Protein AF-A0A4U3M769-F1 (afdb_monomer_lite)

Foldseek 3Di:
DDPDPPPAADLVLLVVLLCVVLVLLLQLLPQPLADDCPVVQLVLLVCVLPDPDDPDDFDFPLSVVLNVVCVVVVDHSSNSLSVLLSVLSVLQLVLLQLLLVLQDPYSLLSSLLSLCQAFQFFLALDEDALRNHLSPSSRHSSALSSNLLSLLSNLLSLLSCCQVPVPNLVSLQPSLLSSLRSPVLSSVLSVLLNVLVPVLDDGDPVSVVSNVVSVVSNVVVNVPRPTPDSPCPPPPDLVVQVVLVVLPPPSCRGGVSLCLLVVLLVVCCPGRCSSSLVSSLVSLCVQCVVCVVVSRRVSSSSVSSNSSSSSSSLSSCLSVVHPPNPVSVVSNVVSSVSRVVSSVVSSVSSHD

Secondary structure (DSSP, 8-state):
----------THHHHHHHHHHHHHHHHHHHH----STHHHHHHHHHHHHHS---SS-PPPHHHHHHHHHHHHHT--HHHHHHHHHHHHHHHHHHHHHHHHHHH-S-HHHHHHHHHHHHH-S-SS----TT--SHHHHHHHTTSTHHHHHHHHHHHHHHHHHHHHHS--HHHHHHHHHHHHHH-HHHHHHHHHHHHHHHHHS---HHHHHHHHHHHHHHHHHHHT-SSS-SSGGG---HHHHHTTGGGGSSHHHHHGGGGGGHHHHHHTTTSTTHHHHHHHHHHHHHHHHHHHHTT-GGGGGGHHHHHHHHHHHHHHHHHTT-TTHHHHHHHHHHHHHHHHHHHHHHHHHT--

pLDDT: mean 88.69, std 13.11, range [30.16, 98.56]

Radius of gyration: 20.1 Å; chains: 1; bounding box: 56×45×57 Å

Structure (mmCIF, N/CA/C/O backbone):
data_AF-A0A4U3M769-F1
#
_entry.id   AF-A0A4U3M769-F1
#
loop_
_atom_site.group_PDB
_atom_site.id
_atom_site.type_symbol
_atom_site.label_atom_id
_atom_site.label_alt_id
_atom_site.label_comp_id
_atom_site.label_asym_id
_atom_site.label_entity_id
_atom_site.label_seq_id
_atom_site.pdbx_PDB_ins_code
_atom_site.Cartn_x
_atom_site.Cartn_y
_atom_site.Cartn_z
_atom_site.occupancy
_atom_site.B_iso_or_equiv
_atom_site.auth_seq_id
_atom_site.auth_comp_id
_atom_site.auth_asym_id
_atom_site.auth_atom_id
_atom_site.pdbx_PDB_model_num
ATOM 1 N N . MET A 1 1 ? -16.117 -17.133 33.018 1.00 33.53 1 MET A N 1
ATOM 2 C CA . MET A 1 1 ? -15.960 -18.012 31.842 1.00 33.53 1 MET A CA 1
ATOM 3 C C . MET A 1 1 ? -17.192 -17.841 30.954 1.00 33.53 1 MET A C 1
ATOM 5 O O . MET A 1 1 ? -18.167 -18.545 31.138 1.00 33.53 1 MET A O 1
ATOM 9 N N . VAL A 1 2 ? -17.192 -16.839 30.067 1.00 30.16 2 VAL A N 1
ATOM 10 C CA . VAL A 1 2 ? -18.242 -16.628 29.049 1.00 30.16 2 VAL A CA 1
ATOM 11 C C . VAL A 1 2 ? -17.531 -16.156 27.782 1.00 30.16 2 VAL A C 1
ATOM 13 O O . VAL A 1 2 ? -17.398 -14.964 27.523 1.00 30.16 2 VAL A O 1
ATOM 16 N N . TRP A 1 3 ? -16.976 -17.108 27.033 1.00 34.78 3 TRP A N 1
ATOM 17 C CA . TRP A 1 3 ? -16.493 -16.871 25.676 1.00 34.78 3 TRP A CA 1
ATOM 18 C C . TRP A 1 3 ? -17.675 -17.076 24.734 1.00 34.78 3 TRP A C 1
ATOM 20 O O . TRP A 1 3 ? -17.948 -18.182 24.277 1.00 34.78 3 TRP A O 1
ATOM 30 N N . GLY A 1 4 ? -18.419 -16.000 24.482 1.00 30.25 4 GLY A N 1
ATOM 31 C CA . GLY A 1 4 ? -19.360 -15.968 23.373 1.00 30.25 4 GLY A CA 1
ATOM 32 C C . GLY A 1 4 ? -18.567 -16.063 22.077 1.00 30.25 4 GLY A C 1
ATOM 33 O O . GLY A 1 4 ? -17.802 -15.154 21.760 1.00 30.25 4 GLY A O 1
ATOM 34 N N . PHE A 1 5 ? -18.734 -17.166 21.348 1.00 36.25 5 PHE A N 1
ATOM 35 C CA . PHE A 1 5 ? -18.269 -17.319 19.976 1.00 36.25 5 PHE A CA 1
ATOM 36 C C . PHE A 1 5 ? -18.718 -16.102 19.162 1.00 36.25 5 PHE A C 1
ATOM 38 O O . PHE A 1 5 ? -19.880 -15.980 18.764 1.00 36.25 5 PHE A O 1
ATOM 45 N N . ALA A 1 6 ? -17.787 -15.176 18.927 1.00 41.47 6 ALA A N 1
ATOM 46 C CA . ALA A 1 6 ? -17.937 -14.152 17.916 1.00 41.47 6 ALA A CA 1
ATOM 47 C C . ALA A 1 6 ? -18.206 -14.897 16.610 1.00 41.47 6 ALA A C 1
ATOM 49 O O . ALA A 1 6 ? -17.330 -15.608 16.124 1.00 41.47 6 ALA A O 1
ATOM 50 N N . ARG A 1 7 ? -19.445 -14.807 16.107 1.00 43.66 7 ARG A N 1
ATOM 51 C CA . ARG A 1 7 ? -19.877 -15.419 14.846 1.00 43.66 7 ARG A CA 1
ATOM 52 C C . ARG A 1 7 ? -18.790 -15.179 13.805 1.00 43.66 7 ARG A C 1
ATOM 54 O O . ARG A 1 7 ? -18.629 -14.045 13.349 1.00 43.66 7 ARG A O 1
ATOM 61 N N . ALA A 1 8 ? -18.048 -16.233 13.474 1.00 47.72 8 ALA A N 1
ATOM 62 C CA . ALA A 1 8 ? -17.083 -16.221 12.396 1.00 47.72 8 ALA A CA 1
ATOM 63 C C . ALA A 1 8 ? -17.856 -15.807 11.143 1.00 47.72 8 ALA A C 1
ATOM 65 O O . ALA A 1 8 ? -18.728 -16.533 10.662 1.00 47.72 8 ALA A O 1
ATOM 66 N N . GLY A 1 9 ? -17.631 -14.574 10.687 1.00 52.88 9 GLY A N 1
ATOM 67 C CA . GLY A 1 9 ? -18.189 -14.112 9.426 1.00 52.88 9 GLY A CA 1
ATOM 68 C C . GLY A 1 9 ? -17.782 -15.104 8.343 1.00 52.88 9 GLY A C 1
ATOM 69 O O . GLY A 1 9 ? -16.656 -15.597 8.367 1.00 52.88 9 GLY A O 1
ATOM 70 N N . ARG A 1 10 ? -18.701 -15.430 7.427 1.00 57.12 10 ARG A N 1
ATOM 71 C CA . ARG A 1 10 ? -18.416 -16.352 6.322 1.00 57.12 10 ARG A CA 1
ATOM 72 C C . ARG A 1 10 ? -17.096 -15.928 5.652 1.00 57.12 10 ARG A C 1
ATOM 74 O O . ARG A 1 10 ? -17.045 -14.805 5.143 1.00 57.12 10 ARG A O 1
ATOM 81 N N . PRO A 1 11 ? -16.060 -16.787 5.617 1.00 63.59 11 PRO A N 1
ATOM 82 C CA . PRO A 1 11 ? -14.749 -16.442 5.057 1.00 63.59 11 PRO A CA 1
ATOM 83 C C . PRO A 1 11 ? -14.791 -16.127 3.548 1.00 63.59 11 PRO A C 1
ATOM 85 O O . PRO A 1 11 ? -13.794 -15.684 2.982 1.00 63.59 11 PRO A O 1
ATOM 88 N N . GLY A 1 12 ? -15.946 -16.315 2.896 1.00 81.69 12 GLY A N 1
ATOM 89 C CA . GLY A 1 12 ? -16.135 -16.129 1.461 1.00 81.69 12 GLY A CA 1
ATOM 90 C C . GLY A 1 12 ? -16.001 -14.690 0.961 1.00 81.69 12 GLY A C 1
ATOM 91 O O . GLY A 1 12 ? -15.529 -14.510 -0.150 1.00 81.69 12 GLY A O 1
ATOM 92 N N . TRP A 1 13 ? -16.340 -13.656 1.740 1.00 86.44 13 TRP A N 1
ATOM 93 C CA . TRP A 1 13 ? -16.346 -12.281 1.202 1.00 86.44 13 TRP A CA 1
ATOM 94 C C . TRP A 1 13 ? -14.966 -11.789 0.776 1.00 86.44 13 TRP A C 1
ATOM 96 O O . TRP A 1 13 ? -14.829 -11.180 -0.281 1.00 86.44 13 TRP A O 1
ATOM 106 N N . PHE A 1 14 ? -13.938 -12.082 1.575 1.00 89.12 14 PHE A N 1
ATOM 107 C CA . PHE A 1 14 ? -12.570 -11.741 1.202 1.00 89.12 14 PHE A CA 1
ATOM 108 C C . PHE A 1 14 ? -12.116 -12.543 -0.018 1.00 89.12 14 PHE A C 1
ATOM 110 O O . PHE A 1 14 ? -11.500 -11.983 -0.911 1.00 89.12 14 PHE A O 1
ATOM 117 N N . VAL A 1 15 ? -12.442 -13.839 -0.071 1.00 91.69 15 VAL A N 1
ATOM 118 C CA . VAL A 1 15 ? -12.082 -14.705 -1.204 1.00 91.69 15 VAL A CA 1
ATOM 119 C C . VAL A 1 15 ? -12.739 -14.219 -2.495 1.00 91.69 15 VAL A C 1
ATOM 121 O O . VAL A 1 15 ? -12.073 -14.179 -3.519 1.00 91.69 15 VAL A O 1
ATOM 124 N N . LEU A 1 16 ? -14.002 -13.791 -2.444 1.00 92.19 16 LEU A N 1
ATOM 125 C CA . LEU A 1 16 ? -14.706 -13.219 -3.593 1.00 92.19 16 LEU A CA 1
ATOM 126 C C . LEU A 1 16 ? -14.069 -11.903 -4.051 1.00 92.19 16 LEU A C 1
ATOM 128 O O . LEU A 1 16 ? -13.793 -11.749 -5.235 1.00 92.19 16 LEU A O 1
ATOM 132 N N . ALA A 1 17 ? -13.793 -10.979 -3.126 1.00 91.38 17 ALA A N 1
ATOM 133 C CA . ALA A 1 17 ? -13.143 -9.711 -3.457 1.00 91.38 17 ALA A CA 1
ATOM 134 C C . ALA A 1 17 ? -11.735 -9.929 -4.037 1.00 91.38 17 ALA A C 1
ATOM 136 O O . ALA A 1 17 ? -11.398 -9.372 -5.077 1.00 91.38 17 ALA A O 1
ATOM 137 N N . ALA A 1 18 ? -10.936 -10.790 -3.403 1.00 92.56 18 ALA A N 1
ATOM 138 C CA . ALA A 1 18 ? -9.610 -11.157 -3.883 1.00 92.56 18 ALA A CA 1
ATOM 139 C C . ALA A 1 18 ? -9.676 -11.850 -5.251 1.00 92.56 18 ALA A C 1
ATOM 141 O O . ALA A 1 18 ? -8.903 -11.513 -6.136 1.00 92.56 18 ALA A O 1
ATOM 142 N N . GLY A 1 19 ? -10.623 -12.772 -5.443 1.00 94.94 19 GLY A N 1
ATOM 143 C CA . GLY A 1 19 ? -10.852 -13.455 -6.714 1.00 94.94 19 GLY A CA 1
ATOM 144 C C . GLY A 1 19 ? -11.246 -12.498 -7.837 1.00 94.94 19 GLY A C 1
ATOM 145 O O . GLY A 1 19 ? -10.741 -12.640 -8.942 1.00 94.94 19 GLY A O 1
ATOM 146 N N . ALA A 1 20 ? -12.075 -11.489 -7.554 1.00 94.12 20 ALA A N 1
ATOM 147 C CA . ALA A 1 20 ? -12.434 -10.459 -8.527 1.00 94.12 20 ALA A CA 1
ATOM 148 C C . ALA A 1 20 ? -11.225 -9.595 -8.927 1.00 94.12 20 ALA A C 1
ATOM 150 O O . ALA A 1 20 ? -10.986 -9.396 -10.115 1.00 94.12 20 ALA A O 1
ATOM 151 N N . VAL A 1 21 ? -10.429 -9.136 -7.954 1.00 93.12 21 VAL A N 1
ATOM 152 C CA . VAL A 1 21 ? -9.216 -8.339 -8.218 1.00 93.12 21 VAL A CA 1
ATOM 153 C C . VAL A 1 21 ? -8.166 -9.160 -8.970 1.00 93.12 21 VAL A C 1
ATOM 155 O O . VAL A 1 21 ? -7.574 -8.670 -9.924 1.00 93.12 21 VAL A O 1
ATOM 158 N N . LEU A 1 22 ? -7.949 -10.420 -8.591 1.00 94.38 22 LEU A N 1
ATOM 159 C CA . LEU A 1 22 ? -7.013 -11.301 -9.293 1.00 94.38 22 LEU A CA 1
ATOM 160 C C . LEU A 1 22 ? -7.514 -11.668 -10.689 1.00 94.38 22 LEU A C 1
ATOM 162 O O . LEU A 1 22 ? -6.723 -11.666 -11.620 1.00 94.38 22 LEU A O 1
ATOM 166 N N . GLY A 1 23 ? -8.810 -11.943 -10.849 1.00 93.06 23 GLY A N 1
ATOM 167 C CA . GLY A 1 23 ? -9.418 -12.201 -12.153 1.00 93.06 23 GLY A CA 1
ATOM 168 C C . GLY A 1 23 ? -9.248 -11.014 -13.097 1.00 93.06 23 GLY A C 1
ATOM 169 O O . GLY A 1 23 ? -8.855 -11.197 -14.244 1.00 93.06 23 GLY A O 1
ATOM 170 N N . TRP A 1 24 ? -9.442 -9.794 -12.593 1.00 90.75 24 TRP A N 1
ATOM 171 C CA . TRP A 1 24 ? -9.101 -8.579 -13.327 1.00 90.75 24 TRP A CA 1
ATOM 172 C C . TRP A 1 24 ? -7.602 -8.506 -13.661 1.00 90.75 24 TRP A C 1
ATOM 174 O O . TRP A 1 24 ? -7.255 -8.310 -14.821 1.00 90.75 24 TRP A O 1
ATOM 184 N N . GLY A 1 25 ? -6.709 -8.747 -12.696 1.00 89.12 25 GLY A N 1
ATOM 185 C CA . GLY A 1 25 ? -5.262 -8.756 -12.937 1.00 89.12 25 GLY A CA 1
ATOM 186 C C . GLY A 1 25 ? -4.827 -9.787 -13.986 1.00 89.12 25 GLY A C 1
ATOM 187 O O . GLY A 1 25 ? -3.899 -9.535 -14.747 1.00 89.12 25 GLY A O 1
ATOM 188 N N . VAL A 1 26 ? -5.517 -10.930 -14.070 1.00 91.19 26 VAL A N 1
ATOM 189 C CA . VAL A 1 26 ? -5.299 -11.939 -15.116 1.00 91.19 26 VAL A CA 1
ATOM 190 C C . VAL A 1 26 ? -5.655 -11.372 -16.489 1.00 91.19 26 VAL A C 1
ATOM 192 O O . VAL A 1 26 ? -4.879 -11.537 -17.426 1.00 91.19 26 VAL A O 1
ATOM 195 N N . LEU A 1 27 ? -6.782 -10.662 -16.614 1.00 88.06 27 LEU A N 1
ATOM 196 C CA . LEU A 1 27 ? -7.161 -10.002 -17.869 1.00 88.06 27 LEU A CA 1
ATOM 197 C C . LEU A 1 27 ? -6.109 -8.974 -18.305 1.00 88.06 27 LEU A C 1
ATOM 199 O O . LEU A 1 27 ? -5.721 -8.970 -19.473 1.00 88.06 27 LEU A O 1
ATOM 203 N N . VAL A 1 28 ? -5.604 -8.171 -17.362 1.00 84.38 28 VAL A N 1
ATOM 204 C CA . VAL A 1 28 ? -4.516 -7.213 -17.610 1.00 84.38 28 VAL A CA 1
ATOM 205 C C . VAL A 1 28 ? -3.248 -7.931 -18.087 1.00 84.38 28 VAL A C 1
ATOM 207 O O . VAL A 1 28 ? -2.686 -7.570 -19.119 1.00 84.38 28 VAL A O 1
ATOM 210 N N . ALA A 1 29 ? -2.835 -9.001 -17.398 1.00 86.12 29 ALA A N 1
ATOM 211 C CA . ALA A 1 29 ? -1.635 -9.767 -17.737 1.00 86.12 29 ALA A CA 1
ATOM 212 C C . ALA A 1 29 ? -1.664 -10.366 -19.155 1.00 86.12 29 ALA A C 1
ATOM 214 O O . ALA A 1 29 ? -0.622 -10.454 -19.802 1.00 86.12 29 ALA A O 1
ATOM 215 N N . PHE A 1 30 ? -2.837 -10.766 -19.655 1.00 80.75 30 PHE A N 1
ATOM 216 C CA . PHE A 1 30 ? -2.953 -11.387 -20.976 1.00 80.75 30 PHE A CA 1
ATOM 217 C C . PHE A 1 30 ? -2.964 -10.391 -22.150 1.00 80.75 30 PHE A C 1
ATOM 219 O O . PHE A 1 30 ? -2.550 -10.774 -23.246 1.00 80.75 30 PHE A O 1
ATOM 226 N N . ARG A 1 31 ? -3.408 -9.134 -21.983 1.00 72.25 31 ARG A N 1
ATOM 227 C CA . ARG A 1 31 ? -3.662 -8.230 -23.132 1.00 72.25 31 ARG A CA 1
ATOM 228 C C . ARG A 1 31 ? -2.465 -7.412 -23.629 1.00 72.25 31 ARG A C 1
ATOM 230 O O . ARG A 1 31 ? -2.531 -6.929 -24.751 1.00 72.25 31 ARG A O 1
ATOM 237 N N . HIS A 1 32 ? -1.367 -7.312 -22.879 1.00 60.91 32 HIS A N 1
ATOM 238 C CA . HIS A 1 32 ? -0.120 -6.656 -23.318 1.00 60.91 32 HIS A CA 1
ATOM 239 C C . HIS A 1 32 ? -0.216 -5.159 -23.702 1.00 60.91 32 HIS A C 1
ATOM 241 O O . HIS A 1 32 ? 0.710 -4.636 -24.317 1.00 60.91 32 HIS A O 1
ATOM 247 N N . ALA A 1 33 ? -1.269 -4.432 -23.309 1.00 58.28 33 ALA A N 1
ATOM 248 C CA . ALA A 1 33 ? -1.327 -2.968 -23.436 1.00 58.28 33 ALA A CA 1
ATOM 249 C C . ALA A 1 33 ? -0.559 -2.304 -22.281 1.00 58.28 33 ALA A C 1
ATOM 251 O O . ALA A 1 33 ? -1.120 -1.600 -21.439 1.00 58.28 33 ALA A O 1
ATOM 252 N N . TRP A 1 34 ? 0.728 -2.623 -22.177 1.00 67.50 34 TRP A N 1
ATOM 253 C CA . TRP A 1 34 ? 1.550 -2.151 -21.079 1.00 67.50 34 TRP A CA 1
ATOM 254 C C . TRP A 1 34 ? 1.951 -0.693 -21.301 1.00 67.50 34 TRP A C 1
ATOM 256 O O . TRP A 1 34 ? 2.665 -0.366 -22.243 1.00 67.50 34 TRP A O 1
ATOM 266 N N . LEU A 1 35 ? 1.467 0.186 -20.426 1.00 65.81 35 LEU A N 1
ATOM 267 C CA . LEU A 1 35 ? 1.817 1.606 -20.399 1.00 65.81 35 LEU A CA 1
ATOM 268 C C . LEU A 1 35 ? 3.020 1.857 -19.470 1.00 65.81 35 LEU A C 1
ATOM 270 O O . LEU A 1 35 ? 3.372 1.015 -18.640 1.00 65.81 35 LEU A O 1
ATOM 274 N N . ALA A 1 36 ? 3.596 3.059 -19.560 1.00 71.69 36 ALA A N 1
ATOM 275 C CA . ALA A 1 36 ? 4.695 3.538 -18.713 1.00 71.69 36 ALA A CA 1
ATOM 276 C C . ALA A 1 36 ? 5.995 2.714 -18.859 1.00 71.69 36 ALA A C 1
ATOM 278 O O . ALA A 1 36 ? 6.387 2.359 -19.966 1.00 71.69 36 ALA A O 1
ATOM 279 N N . ASP A 1 37 ? 6.681 2.423 -17.750 1.00 81.88 37 ASP A N 1
ATOM 280 C CA . ASP A 1 37 ? 8.043 1.866 -17.724 1.00 81.88 37 ASP A CA 1
ATOM 281 C C . ASP A 1 37 ? 8.113 0.354 -18.012 1.00 81.88 37 ASP A C 1
ATOM 283 O O . ASP A 1 37 ? 9.078 -0.313 -17.625 1.00 81.88 37 ASP A O 1
ATOM 287 N N . TRP A 1 38 ? 7.094 -0.231 -18.643 1.00 85.50 38 TRP A N 1
ATOM 288 C CA . TRP A 1 38 ? 7.061 -1.671 -18.893 1.00 85.50 38 TRP A CA 1
ATOM 289 C C . TRP A 1 38 ? 8.220 -2.132 -19.768 1.00 85.50 38 TRP A C 1
ATOM 291 O O . TRP A 1 38 ? 8.933 -3.064 -19.393 1.00 85.50 38 TRP A O 1
ATOM 301 N N . ASP A 1 39 ? 8.454 -1.448 -20.888 1.00 87.12 39 ASP A N 1
ATOM 302 C CA . ASP A 1 39 ? 9.553 -1.779 -21.796 1.00 87.12 39 ASP A CA 1
ATOM 303 C C . ASP A 1 39 ? 10.905 -1.670 -21.093 1.00 87.12 39 ASP A C 1
ATOM 305 O O . ASP A 1 39 ? 11.780 -2.509 -21.300 1.00 87.12 39 ASP A O 1
ATOM 309 N N . LEU A 1 40 ? 11.048 -0.704 -20.180 1.00 86.94 40 LEU A N 1
ATOM 310 C CA . LEU A 1 40 ? 12.224 -0.585 -19.326 1.00 86.94 40 LEU A CA 1
ATOM 311 C C . LEU A 1 40 ? 12.373 -1.801 -18.399 1.00 86.94 40 LEU A C 1
ATOM 313 O O . LEU A 1 40 ? 13.476 -2.326 -18.264 1.00 86.94 40 LEU A O 1
ATOM 317 N N . HIS A 1 41 ? 11.293 -2.289 -17.781 1.00 88.56 41 HIS A N 1
ATOM 318 C CA . HIS A 1 41 ? 11.335 -3.459 -16.891 1.00 88.56 41 HIS A CA 1
ATOM 319 C C . HIS A 1 41 ? 11.633 -4.752 -17.657 1.00 88.56 41 HIS A C 1
ATOM 321 O O . HIS A 1 41 ? 12.418 -5.581 -17.191 1.00 88.56 41 HIS A O 1
ATOM 327 N N . VAL A 1 42 ? 11.053 -4.908 -18.847 1.00 90.75 42 VAL A N 1
ATOM 328 C CA . VAL A 1 42 ? 11.344 -6.020 -19.753 1.00 90.75 42 VAL A CA 1
ATOM 329 C C . VAL A 1 42 ? 12.801 -5.968 -20.206 1.00 90.75 42 VAL A C 1
ATOM 331 O O . VAL A 1 42 ? 13.497 -6.974 -20.098 1.00 90.75 42 VAL A O 1
ATOM 334 N N . ALA A 1 43 ? 13.286 -4.813 -20.668 1.00 89.44 43 ALA A N 1
ATOM 335 C CA . ALA A 1 43 ? 14.671 -4.634 -21.095 1.00 89.44 43 ALA A CA 1
ATOM 336 C C . ALA A 1 43 ? 15.657 -4.884 -19.947 1.00 89.44 43 ALA A C 1
ATOM 338 O O . ALA A 1 43 ? 16.646 -5.582 -20.139 1.00 89.44 43 ALA A O 1
ATOM 339 N N . THR A 1 44 ? 15.347 -4.401 -18.742 1.00 88.56 44 THR A N 1
ATOM 340 C CA . THR A 1 44 ? 16.147 -4.650 -17.533 1.00 88.56 44 THR A CA 1
ATOM 341 C C . THR A 1 44 ? 16.235 -6.144 -17.224 1.00 88.56 44 THR A C 1
ATOM 343 O O . THR A 1 44 ? 17.314 -6.664 -16.944 1.00 88.56 44 THR A O 1
ATOM 346 N N . LEU A 1 45 ? 15.110 -6.864 -17.301 1.00 90.94 45 LEU A N 1
ATOM 347 C CA . LEU A 1 45 ? 15.095 -8.304 -17.061 1.00 90.94 45 LEU A CA 1
ATOM 348 C C . LEU A 1 45 ? 15.818 -9.079 -18.174 1.00 90.94 45 LEU A C 1
ATOM 350 O O . LEU A 1 45 ? 16.548 -10.013 -17.859 1.00 90.94 45 LEU A O 1
ATOM 354 N N . ARG A 1 46 ? 15.675 -8.682 -19.446 1.00 90.38 46 ARG A N 1
ATOM 355 C CA . ARG A 1 46 ? 16.438 -9.256 -20.573 1.00 90.38 46 ARG A CA 1
ATOM 356 C C . ARG A 1 46 ? 17.937 -9.069 -20.385 1.00 90.38 46 ARG A C 1
ATOM 358 O O . ARG A 1 46 ? 18.665 -10.051 -20.392 1.00 90.38 46 ARG A O 1
ATOM 365 N N . ALA A 1 47 ? 18.371 -7.841 -20.109 1.00 87.31 47 ALA A N 1
ATOM 366 C CA . ALA A 1 47 ? 19.772 -7.533 -19.850 1.00 87.31 47 ALA A CA 1
ATOM 367 C C . ALA A 1 47 ? 20.342 -8.413 -18.725 1.00 87.31 47 ALA A C 1
ATOM 369 O O . ALA A 1 47 ? 21.406 -8.993 -18.889 1.00 87.31 47 ALA A O 1
ATOM 370 N N . MET A 1 48 ? 19.591 -8.615 -17.633 1.00 86.44 48 MET A N 1
ATOM 371 C CA . MET A 1 48 ? 19.988 -9.490 -16.518 1.00 86.44 48 MET A CA 1
ATOM 372 C C . MET A 1 48 ? 20.079 -10.989 -16.892 1.00 86.44 48 MET A C 1
ATOM 374 O O . MET A 1 48 ? 20.733 -11.787 -16.202 1.00 86.44 48 MET A O 1
ATOM 378 N N . LEU A 1 49 ? 19.386 -11.415 -17.949 1.00 88.38 49 LEU A N 1
ATOM 379 C CA . LEU A 1 49 ? 19.473 -12.776 -18.478 1.00 88.38 49 LEU A CA 1
ATOM 380 C C . LEU A 1 49 ? 20.680 -12.955 -19.404 1.00 88.38 49 LEU A C 1
ATOM 382 O O . LEU A 1 49 ? 21.341 -13.994 -19.298 1.00 88.38 49 LEU A O 1
ATOM 386 N N . ASP A 1 50 ? 20.983 -11.944 -20.217 1.00 84.19 50 ASP A N 1
ATOM 387 C CA . ASP A 1 50 ? 22.022 -11.980 -21.251 1.00 84.19 50 ASP A CA 1
ATOM 388 C C . ASP A 1 50 ? 23.433 -11.710 -20.695 1.00 84.19 50 ASP A C 1
ATOM 390 O O . ASP A 1 50 ? 24.355 -12.475 -20.978 1.00 84.19 50 ASP A O 1
ATOM 394 N N . GLU A 1 51 ? 23.608 -10.691 -19.844 1.00 71.12 51 GLU A N 1
ATOM 395 C CA . GLU A 1 51 ? 24.900 -10.337 -19.240 1.00 71.12 51 GLU A CA 1
ATOM 396 C C . GLU A 1 51 ? 24.775 -10.081 -17.722 1.00 71.12 51 GLU A C 1
ATOM 398 O O . GLU A 1 51 ? 23.831 -9.433 -17.261 1.00 71.12 51 GLU A O 1
ATOM 403 N N . PRO A 1 52 ? 25.712 -10.572 -16.884 1.00 61.69 52 PRO A N 1
ATOM 404 C CA . PRO A 1 52 ? 25.765 -10.166 -15.483 1.00 61.69 52 PRO A CA 1
ATOM 405 C C . PRO A 1 52 ? 26.073 -8.660 -15.391 1.00 61.69 52 PRO A C 1
ATOM 407 O O . PRO A 1 52 ? 26.827 -8.153 -16.219 1.00 61.69 52 PRO A O 1
ATOM 410 N N . PRO A 1 53 ? 25.539 -7.936 -14.389 1.00 59.31 53 PRO A N 1
ATOM 411 C CA . PRO A 1 53 ? 25.631 -6.482 -14.349 1.00 59.31 53 PRO A CA 1
ATOM 412 C C . PRO A 1 53 ? 27.089 -6.022 -14.244 1.00 59.31 53 PRO A C 1
ATOM 414 O O . PRO A 1 53 ? 27.689 -6.035 -13.169 1.00 59.31 53 PRO A O 1
ATOM 417 N N . ALA A 1 54 ? 27.651 -5.603 -15.375 1.00 51.97 54 ALA A N 1
ATOM 418 C CA . ALA A 1 54 ? 28.938 -4.943 -15.471 1.00 51.97 54 ALA A CA 1
ATOM 419 C C . ALA A 1 54 ? 28.696 -3.446 -15.722 1.00 51.97 54 ALA A C 1
ATOM 421 O O . ALA A 1 54 ? 28.321 -3.041 -16.814 1.00 51.97 54 ALA A O 1
ATOM 422 N N . GLY A 1 55 ? 28.897 -2.628 -14.682 1.00 53.66 55 GLY A N 1
ATOM 423 C CA . GLY A 1 55 ? 29.128 -1.182 -14.798 1.00 53.66 55 GLY A CA 1
ATOM 424 C C . GLY A 1 55 ? 27.995 -0.325 -15.381 1.00 53.66 55 GLY A C 1
ATOM 425 O O . GLY A 1 55 ? 28.184 0.283 -16.429 1.00 53.66 55 GLY A O 1
ATOM 426 N N . GLY A 1 56 ? 26.865 -0.181 -14.672 1.00 55.66 56 GLY A N 1
ATOM 427 C CA . GLY A 1 56 ? 25.906 0.896 -14.983 1.00 55.66 56 GLY A CA 1
ATOM 428 C C . GLY A 1 56 ? 24.600 0.913 -14.180 1.00 55.66 56 GLY A C 1
ATOM 429 O O . GLY A 1 56 ? 24.095 1.988 -13.877 1.00 55.66 56 GLY A O 1
ATOM 430 N N . TRP A 1 57 ? 24.066 -0.248 -13.787 1.00 63.62 57 TRP A N 1
ATOM 431 C CA . TRP A 1 57 ? 22.846 -0.350 -12.973 1.00 63.62 57 TRP A CA 1
ATOM 432 C C . TRP A 1 57 ? 22.945 -1.504 -11.970 1.00 63.62 57 TRP A C 1
ATOM 434 O O . TRP A 1 57 ? 23.503 -2.559 -12.281 1.00 63.62 57 TRP A O 1
ATOM 444 N N . THR A 1 58 ? 22.430 -1.303 -10.755 1.00 70.75 58 THR A N 1
ATOM 445 C CA . THR A 1 58 ? 22.535 -2.268 -9.656 1.00 70.75 58 THR A CA 1
ATOM 446 C C . THR A 1 58 ? 21.241 -3.066 -9.484 1.00 70.75 58 THR A C 1
ATOM 448 O O . THR A 1 58 ? 20.179 -2.495 -9.225 1.00 70.75 58 THR A O 1
ATOM 451 N N . PRO A 1 59 ? 21.284 -4.405 -9.612 1.00 80.81 59 PRO A N 1
ATOM 452 C CA . PRO A 1 59 ? 20.079 -5.207 -9.527 1.00 80.81 59 PRO A CA 1
ATOM 453 C C . PRO A 1 59 ? 19.532 -5.232 -8.096 1.00 80.81 59 PRO A C 1
ATOM 455 O O . PRO A 1 59 ? 20.228 -5.533 -7.120 1.00 80.81 59 PRO A O 1
ATOM 458 N N . THR A 1 60 ? 18.237 -4.955 -7.981 1.00 88.38 60 THR A N 1
ATOM 459 C CA . THR A 1 60 ? 17.494 -5.120 -6.729 1.00 88.38 60 THR A CA 1
ATOM 460 C C . THR A 1 60 ? 17.217 -6.607 -6.466 1.00 88.38 60 THR A C 1
ATOM 462 O O . THR A 1 60 ? 17.167 -7.406 -7.411 1.00 88.38 60 THR A O 1
ATOM 465 N N . PRO A 1 61 ? 16.951 -7.015 -5.208 1.00 91.06 61 PRO A N 1
ATOM 466 C CA . PRO A 1 61 ? 16.541 -8.387 -4.901 1.00 91.06 61 PRO A CA 1
ATOM 467 C C . PRO A 1 61 ? 15.323 -8.845 -5.712 1.00 91.06 61 PRO A C 1
ATOM 469 O O . PRO A 1 61 ? 15.207 -10.023 -6.045 1.00 91.06 61 PRO A O 1
ATOM 472 N N . TYR A 1 62 ? 14.429 -7.912 -6.055 1.00 92.50 62 TYR A N 1
ATOM 473 C CA . TYR A 1 62 ? 13.255 -8.188 -6.874 1.00 92.50 62 TYR A CA 1
ATOM 474 C C . TYR A 1 62 ? 13.646 -8.617 -8.290 1.00 92.50 62 TYR A C 1
ATOM 476 O O . TYR A 1 62 ? 13.245 -9.691 -8.728 1.00 92.50 62 TYR A O 1
ATOM 484 N N . VAL A 1 63 ? 14.484 -7.836 -8.979 1.00 91.38 63 VAL A N 1
ATOM 485 C CA . VAL A 1 63 ? 14.908 -8.161 -10.350 1.00 91.38 63 VAL A CA 1
ATOM 486 C C . VAL A 1 63 ? 15.750 -9.435 -10.395 1.00 91.38 63 VAL A C 1
ATOM 488 O O . VAL A 1 63 ? 15.554 -10.250 -11.293 1.00 91.38 63 VAL A O 1
ATOM 491 N N . LEU A 1 64 ? 16.604 -9.678 -9.396 1.00 91.62 64 LEU A N 1
ATOM 492 C CA . LEU A 1 64 ? 17.319 -10.956 -9.286 1.00 91.62 64 LEU A CA 1
ATOM 493 C C . LEU A 1 64 ? 16.362 -12.135 -9.115 1.00 91.62 64 LEU A C 1
ATOM 495 O O . LEU A 1 64 ? 16.526 -13.152 -9.785 1.00 91.62 64 LEU A O 1
ATOM 499 N N . GLY A 1 65 ? 15.343 -11.997 -8.264 1.00 93.94 65 GLY A N 1
ATOM 500 C CA . GLY A 1 65 ? 14.312 -13.018 -8.091 1.00 93.94 65 GLY A CA 1
ATOM 501 C C . GLY A 1 65 ? 13.573 -13.320 -9.396 1.00 93.94 65 GLY A C 1
ATOM 502 O O . GLY A 1 65 ? 13.386 -14.488 -9.738 1.00 93.94 65 GLY A O 1
ATOM 503 N N . LEU A 1 66 ? 13.220 -12.286 -10.166 1.00 95.19 66 LEU A N 1
ATOM 504 C CA . LEU A 1 66 ? 12.607 -12.450 -11.487 1.00 95.19 66 LEU A CA 1
ATOM 505 C C . LEU A 1 66 ? 13.550 -13.145 -12.477 1.00 95.19 66 LEU A C 1
ATOM 507 O O . LEU A 1 66 ? 13.134 -14.081 -13.154 1.00 95.19 66 LEU A O 1
ATOM 511 N N . ALA A 1 67 ? 14.823 -12.750 -12.531 1.00 93.50 67 ALA A N 1
ATOM 512 C CA . ALA A 1 67 ? 15.810 -13.376 -13.409 1.00 93.50 67 ALA A CA 1
ATOM 513 C C . ALA A 1 67 ? 16.044 -14.851 -13.047 1.00 93.50 67 ALA A C 1
ATOM 515 O O . ALA A 1 67 ? 16.134 -15.701 -13.930 1.00 93.50 67 ALA A O 1
ATOM 516 N N . MET A 1 68 ? 16.084 -15.187 -11.755 1.00 94.00 68 MET A N 1
ATOM 517 C CA . MET A 1 68 ? 16.153 -16.577 -11.300 1.00 94.00 68 MET A CA 1
ATOM 518 C C . MET A 1 68 ? 14.918 -17.372 -11.730 1.00 94.00 68 MET A C 1
ATOM 520 O O . MET A 1 68 ? 15.062 -18.478 -12.247 1.00 94.00 68 MET A O 1
ATOM 524 N N . LEU A 1 69 ? 13.713 -16.815 -11.566 1.00 94.44 69 LEU A N 1
ATOM 525 C CA . LEU A 1 69 ? 12.475 -17.460 -12.011 1.00 94.44 69 LEU A CA 1
ATOM 526 C C . LEU A 1 69 ? 12.468 -17.690 -13.524 1.00 94.44 69 LEU A C 1
ATOM 528 O O . LEU A 1 69 ? 12.117 -18.783 -13.964 1.00 94.44 69 LEU A O 1
ATOM 532 N N . ALA A 1 70 ? 12.904 -16.707 -14.310 1.00 95.50 70 ALA A N 1
ATOM 533 C CA . ALA A 1 70 ? 13.052 -16.832 -15.756 1.00 95.50 70 ALA A CA 1
ATOM 534 C C . ALA A 1 70 ? 14.033 -17.959 -16.127 1.00 95.50 70 ALA A C 1
ATOM 536 O O . ALA A 1 70 ? 13.686 -18.841 -16.908 1.00 95.50 70 ALA A O 1
ATOM 537 N N . ARG A 1 71 ? 15.216 -18.006 -15.494 1.00 93.94 71 ARG A N 1
ATOM 538 C CA . ARG A 1 71 ? 16.229 -19.052 -15.733 1.00 93.94 71 ARG A CA 1
ATOM 539 C C . ARG A 1 71 ? 15.735 -20.454 -15.367 1.00 93.94 71 ARG A C 1
ATOM 541 O O . ARG A 1 71 ? 16.014 -21.397 -16.097 1.00 93.94 71 ARG A O 1
ATOM 548 N N . ILE A 1 72 ? 15.015 -20.599 -14.253 1.00 95.88 72 ILE A N 1
ATOM 549 C CA . ILE A 1 72 ? 14.508 -21.900 -13.781 1.00 95.88 72 ILE A CA 1
ATOM 550 C C . ILE A 1 72 ? 13.342 -22.391 -14.646 1.00 95.88 72 ILE A C 1
ATOM 552 O O . ILE A 1 72 ? 13.239 -23.583 -14.921 1.00 95.88 72 ILE A O 1
ATOM 556 N N . SER A 1 73 ? 12.449 -21.489 -15.054 1.00 96.00 73 SER A N 1
ATOM 557 C CA . SER A 1 73 ? 11.253 -21.844 -15.828 1.00 96.00 73 SER A CA 1
ATOM 558 C C . SER A 1 73 ? 11.485 -21.909 -17.339 1.00 96.00 73 SER A C 1
ATOM 560 O O . SER A 1 73 ? 10.672 -22.502 -18.043 1.00 96.00 73 SER A O 1
ATOM 562 N N . GLY A 1 74 ? 12.551 -21.280 -17.845 1.00 95.25 74 GLY A N 1
ATOM 563 C CA . GLY A 1 74 ? 12.761 -21.050 -19.276 1.00 95.25 74 GLY A CA 1
ATOM 564 C C . GLY A 1 74 ? 11.779 -20.043 -19.889 1.00 95.25 74 GLY A C 1
ATOM 565 O O . GLY A 1 74 ? 11.708 -19.930 -21.111 1.00 95.25 74 GLY A O 1
ATOM 566 N N . ALA A 1 75 ? 10.991 -19.337 -19.070 1.00 95.56 75 ALA A N 1
ATOM 567 C CA . ALA A 1 75 ? 9.988 -18.392 -19.541 1.00 95.56 75 ALA A CA 1
ATOM 568 C C . ALA A 1 75 ? 10.607 -17.047 -19.950 1.00 95.56 75 ALA A C 1
ATOM 570 O O . ALA A 1 75 ? 11.581 -16.580 -19.354 1.00 95.56 75 ALA A O 1
ATOM 571 N N . GLY A 1 76 ? 9.987 -16.396 -20.938 1.00 93.75 76 GLY A N 1
ATOM 572 C CA . GLY A 1 76 ? 10.372 -15.054 -21.369 1.00 93.75 76 GLY A CA 1
ATOM 573 C C . GLY A 1 76 ? 10.094 -13.979 -20.300 1.00 93.75 76 GLY A C 1
ATOM 574 O O . GLY A 1 76 ? 9.196 -14.158 -19.466 1.00 93.75 76 GLY A O 1
ATOM 575 N N . PRO A 1 77 ? 10.821 -12.847 -20.329 1.00 92.56 77 PRO A N 1
ATOM 576 C CA . PRO A 1 77 ? 10.674 -11.733 -19.388 1.00 92.56 77 PRO A CA 1
ATOM 577 C C . PRO A 1 77 ? 9.233 -11.257 -19.174 1.00 92.56 77 PRO A C 1
ATOM 579 O O . PRO A 1 77 ? 8.821 -11.006 -18.047 1.00 92.56 77 PRO A O 1
ATOM 582 N N . GLU A 1 78 ? 8.449 -11.169 -20.243 1.00 92.25 78 GLU A N 1
ATOM 583 C CA . GLU A 1 78 ? 7.064 -10.698 -20.242 1.00 92.25 78 GLU A CA 1
ATOM 584 C C . GLU A 1 78 ? 6.159 -11.656 -19.473 1.00 92.25 78 GLU A C 1
ATOM 586 O O . GLU A 1 78 ? 5.343 -11.234 -18.657 1.00 92.25 78 GLU A O 1
ATOM 591 N N . THR A 1 79 ? 6.349 -12.963 -19.683 1.00 93.00 79 THR A N 1
ATOM 592 C CA . THR A 1 79 ? 5.610 -14.001 -18.953 1.00 93.00 79 THR A CA 1
ATOM 593 C C . THR A 1 79 ? 5.963 -13.953 -17.471 1.00 93.00 79 THR A C 1
ATOM 595 O O . THR A 1 79 ? 5.079 -14.002 -16.616 1.00 93.00 79 THR A O 1
ATOM 598 N N . VAL A 1 80 ? 7.251 -13.812 -17.157 1.00 95.19 80 VAL A N 1
ATOM 599 C CA . VAL A 1 80 ? 7.745 -13.733 -15.778 1.00 95.19 80 VAL A CA 1
ATOM 600 C C . VAL A 1 80 ? 7.199 -12.495 -15.070 1.00 95.19 80 VAL A C 1
ATOM 602 O O . VAL A 1 80 ? 6.704 -12.614 -13.951 1.00 95.19 80 VAL A O 1
ATOM 605 N N . LEU A 1 81 ? 7.214 -11.330 -15.722 1.00 93.38 81 LEU A N 1
ATOM 606 C CA . LEU A 1 81 ? 6.643 -10.092 -15.190 1.00 93.38 81 LEU A CA 1
ATOM 607 C C . LEU A 1 81 ? 5.121 -10.180 -15.031 1.00 93.38 81 LEU A C 1
ATOM 609 O O . LEU A 1 81 ? 4.601 -9.760 -14.000 1.00 93.38 81 LEU A O 1
ATOM 613 N N . GLY A 1 82 ? 4.406 -10.773 -15.990 1.00 92.56 82 GLY A N 1
ATOM 614 C CA . GLY A 1 82 ? 2.960 -10.985 -15.895 1.00 92.56 82 GLY A CA 1
ATOM 615 C C . GLY A 1 82 ? 2.579 -11.865 -14.699 1.00 92.56 82 GLY A C 1
ATOM 616 O O . GLY A 1 82 ? 1.722 -11.494 -13.894 1.00 92.56 82 GLY A O 1
ATOM 617 N N . VAL A 1 83 ? 3.270 -12.997 -14.521 1.00 94.00 83 VAL A N 1
ATOM 618 C CA . VAL A 1 83 ? 3.080 -13.884 -13.360 1.00 94.00 83 VAL A CA 1
ATOM 619 C C . VAL A 1 83 ? 3.469 -13.177 -12.062 1.00 94.00 83 VAL A C 1
ATOM 621 O O . VAL A 1 83 ? 2.721 -13.236 -11.085 1.00 94.00 83 VAL A O 1
ATOM 624 N N . ALA A 1 84 ? 4.601 -12.471 -12.042 1.00 95.06 84 ALA A N 1
ATOM 625 C CA . ALA A 1 84 ? 5.032 -11.704 -10.880 1.00 95.06 84 ALA A CA 1
ATOM 626 C C . ALA A 1 84 ? 4.005 -10.639 -10.490 1.00 95.06 84 ALA A C 1
ATOM 628 O O . ALA A 1 84 ? 3.694 -10.511 -9.311 1.00 95.06 84 ALA A O 1
ATOM 629 N N . GLY A 1 85 ? 3.402 -9.941 -11.455 1.00 94.12 85 GLY A N 1
ATOM 630 C CA . GLY A 1 85 ? 2.338 -8.975 -11.199 1.00 94.12 85 GLY A CA 1
ATOM 631 C C . GLY A 1 85 ? 1.138 -9.586 -10.475 1.00 94.12 85 GLY A C 1
ATOM 632 O O . GLY A 1 85 ? 0.670 -9.034 -9.476 1.00 94.12 85 GLY A O 1
ATOM 633 N N . LEU A 1 86 ? 0.691 -10.775 -10.891 1.00 95.94 86 LEU A N 1
ATOM 634 C CA . LEU A 1 86 ? -0.376 -11.509 -10.197 1.00 95.94 86 LEU A CA 1
ATOM 635 C C . LEU A 1 86 ? 0.024 -11.899 -8.770 1.00 95.94 86 LEU A C 1
ATOM 637 O O . LEU A 1 86 ? -0.766 -11.743 -7.834 1.00 95.94 86 LEU A O 1
ATOM 641 N N . LEU A 1 87 ? 1.256 -12.380 -8.589 1.00 96.88 87 LEU A N 1
ATOM 642 C CA . LEU A 1 87 ? 1.785 -12.746 -7.275 1.00 96.88 87 LEU A CA 1
ATOM 643 C C . LEU A 1 87 ? 1.939 -11.525 -6.357 1.00 96.88 87 LEU A C 1
ATOM 645 O O . LEU A 1 87 ? 1.640 -11.621 -5.168 1.00 96.88 87 LEU A O 1
ATOM 649 N N . ASN A 1 88 ? 2.328 -10.371 -6.897 1.00 97.19 88 ASN A N 1
ATOM 650 C CA . ASN A 1 88 ? 2.445 -9.115 -6.160 1.00 97.19 88 ASN A CA 1
ATOM 651 C C . ASN A 1 88 ? 1.076 -8.628 -5.672 1.00 97.19 88 ASN A C 1
ATOM 653 O O . ASN A 1 88 ? 0.932 -8.256 -4.506 1.00 97.19 88 ASN A O 1
ATOM 657 N N . VAL A 1 89 ? 0.050 -8.677 -6.529 1.00 96.88 89 VAL A N 1
ATOM 658 C CA . VAL A 1 89 ? -1.331 -8.334 -6.152 1.00 96.88 89 VAL A CA 1
ATOM 659 C C . VAL A 1 89 ? -1.868 -9.317 -5.114 1.00 96.88 89 VAL A C 1
ATOM 661 O O . VAL A 1 89 ? -2.466 -8.900 -4.121 1.00 96.88 89 VAL A O 1
ATOM 664 N N . LEU A 1 90 ? -1.608 -10.618 -5.275 1.00 97.81 90 LEU A N 1
ATOM 665 C CA . LEU A 1 90 ? -1.965 -11.619 -4.270 1.00 97.81 90 LEU A CA 1
ATOM 666 C C . LEU A 1 90 ? -1.287 -11.325 -2.925 1.00 97.81 90 LEU A C 1
ATOM 668 O O .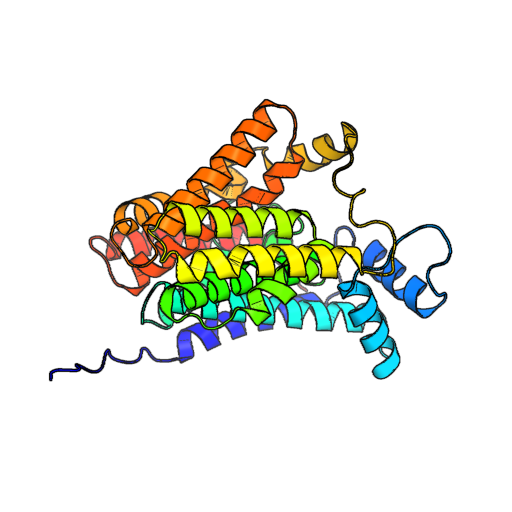 LEU A 1 90 ? -1.951 -11.352 -1.887 1.00 97.81 90 LEU A O 1
ATOM 672 N N . LEU A 1 91 ? 0.010 -11.007 -2.933 1.00 98.31 91 LEU A N 1
ATOM 673 C CA . LEU A 1 91 ? 0.764 -10.647 -1.736 1.00 98.31 91 LEU A CA 1
ATOM 674 C C . LEU A 1 91 ? 0.178 -9.397 -1.067 1.00 98.31 91 LEU A C 1
ATOM 676 O O . LEU A 1 91 ? 0.008 -9.389 0.153 1.00 98.31 91 LEU A O 1
ATOM 680 N N . LEU A 1 92 ? -0.200 -8.379 -1.845 1.00 98.06 92 LEU A N 1
ATOM 681 C CA . LEU A 1 92 ? -0.867 -7.176 -1.345 1.00 98.06 92 LEU A CA 1
ATOM 682 C C . LEU A 1 92 ? -2.208 -7.507 -0.681 1.00 98.06 92 LEU A C 1
ATOM 684 O O . LEU A 1 92 ? -2.468 -7.072 0.440 1.00 98.06 92 LEU A O 1
ATOM 688 N N . LEU A 1 93 ? -3.040 -8.331 -1.318 1.00 97.38 93 LEU A N 1
ATOM 689 C CA . LEU A 1 93 ? -4.316 -8.777 -0.754 1.00 97.38 93 LEU A CA 1
ATOM 690 C C . LEU A 1 93 ? -4.109 -9.567 0.548 1.00 97.38 93 LEU A C 1
ATOM 692 O O . LEU A 1 93 ? -4.817 -9.343 1.535 1.00 97.38 93 LEU A O 1
ATOM 696 N N . VAL A 1 94 ? -3.113 -10.457 0.592 1.00 97.62 94 VAL A N 1
ATOM 697 C CA . VAL A 1 94 ? -2.730 -11.195 1.806 1.00 97.62 94 VAL A CA 1
ATOM 698 C C . VAL A 1 94 ? -2.274 -10.238 2.908 1.00 97.62 94 VAL A C 1
ATOM 700 O O . VAL A 1 94 ? -2.702 -10.395 4.054 1.00 97.62 94 VAL A O 1
ATOM 703 N N . ALA A 1 95 ? -1.471 -9.227 2.577 1.00 97.94 95 ALA A N 1
ATOM 704 C CA . ALA A 1 95 ? -1.007 -8.211 3.515 1.00 97.94 95 ALA A CA 1
ATOM 705 C C . ALA A 1 95 ? -2.173 -7.399 4.100 1.00 97.94 95 ALA A C 1
ATOM 707 O O . ALA A 1 95 ? -2.289 -7.275 5.322 1.00 97.94 95 ALA A O 1
ATOM 708 N N . LEU A 1 96 ? -3.094 -6.930 3.251 1.00 96.88 96 LEU A N 1
ATOM 709 C CA . LEU A 1 96 ? -4.308 -6.224 3.671 1.00 96.88 96 LEU A CA 1
ATOM 710 C C . LEU A 1 96 ? -5.197 -7.102 4.555 1.00 96.88 96 LEU A C 1
ATOM 712 O O . LEU A 1 96 ? -5.736 -6.628 5.556 1.00 96.88 96 LEU A O 1
ATOM 716 N N . ARG A 1 97 ? -5.318 -8.400 4.248 1.00 95.88 97 ARG A N 1
ATOM 717 C CA . ARG A 1 97 ? -6.044 -9.347 5.106 1.00 95.88 97 ARG A CA 1
ATOM 718 C C . ARG A 1 97 ? -5.369 -9.530 6.456 1.00 95.88 97 ARG A C 1
ATOM 720 O O . ARG A 1 97 ? -6.056 -9.579 7.476 1.00 95.88 97 ARG A O 1
ATOM 727 N N . ALA A 1 98 ? -4.046 -9.661 6.463 1.00 95.75 98 ALA A N 1
ATOM 728 C CA . ALA A 1 98 ? -3.267 -9.846 7.676 1.00 95.75 98 ALA A CA 1
ATOM 729 C C . ALA A 1 98 ? -3.399 -8.627 8.599 1.00 95.75 98 ALA A C 1
ATOM 731 O O . ALA A 1 98 ? -3.743 -8.8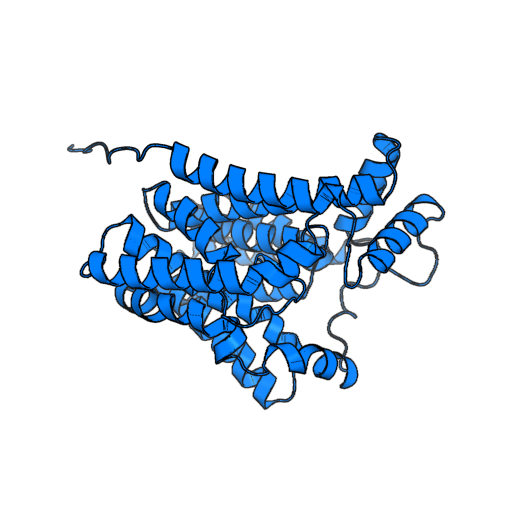02 9.766 1.00 95.75 98 ALA A O 1
ATOM 732 N N . PHE A 1 99 ? -3.240 -7.413 8.065 1.00 96.38 99 PHE A N 1
ATOM 733 C CA . PHE A 1 99 ? -3.394 -6.177 8.833 1.00 96.38 99 PHE A CA 1
ATOM 734 C C . PHE A 1 99 ? -4.854 -5.910 9.227 1.00 96.38 99 PHE A C 1
ATOM 736 O O . PHE A 1 99 ? -5.143 -5.547 10.366 1.00 96.38 99 PHE A O 1
ATOM 743 N N . GLY A 1 100 ? -5.809 -6.159 8.325 1.00 94.56 100 GLY A N 1
ATOM 744 C CA . GLY A 1 100 ? -7.242 -5.994 8.583 1.00 94.56 100 GLY A CA 1
ATOM 745 C C . GLY A 1 100 ? -7.752 -6.841 9.754 1.00 94.56 100 GLY A C 1
ATOM 746 O O . GLY A 1 100 ? -8.632 -6.403 10.494 1.00 94.56 100 GLY A O 1
ATOM 747 N N . ARG A 1 101 ? -7.156 -8.017 9.984 1.00 92.44 101 ARG A N 1
ATOM 748 C CA . ARG A 1 101 ? -7.443 -8.864 11.156 1.00 92.44 101 ARG A CA 1
ATOM 749 C C . ARG A 1 101 ? -6.929 -8.292 12.472 1.00 92.44 101 ARG A C 1
ATOM 751 O O . ARG A 1 101 ? -7.496 -8.587 13.521 1.00 92.44 101 ARG A O 1
ATOM 758 N N . GLU A 1 102 ? -5.899 -7.454 12.432 1.00 94.06 102 GLU A N 1
ATOM 759 C CA . GLU A 1 102 ? -5.449 -6.727 13.621 1.00 94.06 102 GLU A CA 1
ATOM 760 C C . GLU A 1 102 ? -6.405 -5.572 13.970 1.00 94.06 102 GLU A C 1
ATOM 762 O O . GLU A 1 102 ? -6.557 -5.219 15.143 1.00 94.06 102 GLU A O 1
ATOM 767 N N . LEU A 1 103 ? -7.106 -5.014 12.972 1.00 91.38 103 LEU A N 1
ATOM 768 C CA . LEU A 1 103 ? -8.076 -3.926 13.154 1.00 91.38 103 LEU A CA 1
ATOM 769 C C . LEU A 1 103 ? -9.407 -4.381 13.762 1.00 91.38 103 LEU A C 1
ATOM 771 O O . LEU A 1 103 ? -10.020 -3.607 14.502 1.00 91.38 103 LEU A O 1
ATOM 775 N N . GLY A 1 104 ? -9.863 -5.597 13.452 1.00 82.88 104 GLY A N 1
ATOM 776 C CA . GLY A 1 104 ? -11.151 -6.115 13.910 1.00 82.88 104 GLY A CA 1
ATOM 777 C C . GLY A 1 104 ? -11.335 -7.611 13.647 1.00 82.88 104 GLY A C 1
ATOM 778 O O . GLY A 1 104 ? -10.652 -8.214 12.827 1.00 82.88 104 GLY A O 1
ATOM 779 N N . ALA A 1 105 ? -12.296 -8.225 14.343 1.00 70.25 105 ALA A N 1
ATOM 780 C CA . ALA A 1 105 ? -12.502 -9.680 14.325 1.00 70.25 105 ALA A CA 1
ATOM 781 C C . ALA A 1 105 ? -13.226 -10.216 13.070 1.00 70.25 105 ALA A C 1
ATOM 783 O O . ALA A 1 105 ? -13.376 -11.427 12.916 1.00 70.25 105 ALA A O 1
ATOM 784 N N . ARG A 1 106 ? -13.736 -9.343 12.190 1.00 82.62 106 ARG A N 1
ATOM 785 C CA . ARG A 1 106 ? -14.552 -9.749 11.034 1.00 82.62 106 ARG A CA 1
ATOM 786 C C . ARG A 1 106 ? -13.712 -9.779 9.761 1.00 82.62 106 ARG A C 1
ATOM 788 O O . ARG A 1 106 ? -13.164 -8.756 9.368 1.00 82.62 106 ARG A O 1
ATOM 795 N N . ASP A 1 107 ? -13.739 -10.902 9.041 1.00 87.56 107 ASP A N 1
ATOM 796 C CA . ASP A 1 107 ? -13.114 -11.030 7.710 1.00 87.56 107 ASP A CA 1
ATOM 797 C C . ASP A 1 107 ? -13.670 -10.000 6.692 1.00 87.56 107 ASP A C 1
ATOM 799 O O . ASP A 1 107 ? -13.003 -9.666 5.715 1.00 87.56 107 ASP A O 1
ATOM 803 N N . SER A 1 108 ? -14.852 -9.417 6.944 1.00 90.62 108 SER A N 1
ATOM 804 C CA . SER A 1 108 ? -15.403 -8.319 6.138 1.00 90.62 108 SER A CA 1
ATOM 805 C C . SER A 1 108 ? -14.595 -7.019 6.223 1.00 90.62 108 SER A C 1
ATOM 807 O O . SER A 1 108 ? -14.662 -6.230 5.289 1.00 90.62 108 SER A O 1
ATOM 809 N N . VAL A 1 109 ? -13.825 -6.786 7.297 1.00 93.75 109 VAL A N 1
ATOM 810 C CA . VAL A 1 109 ? -12.904 -5.635 7.382 1.00 93.75 109 VAL A CA 1
ATOM 811 C C . VAL A 1 109 ? -11.851 -5.751 6.284 1.00 93.75 109 VAL A C 1
ATOM 813 O O . VAL A 1 109 ? -11.642 -4.810 5.531 1.00 93.75 109 VAL A O 1
ATOM 816 N N . ALA A 1 110 ? -11.236 -6.928 6.151 1.00 94.06 110 ALA A N 1
ATOM 817 C CA . ALA A 1 110 ? -10.239 -7.194 5.121 1.00 94.06 110 ALA A CA 1
ATOM 818 C C . ALA A 1 110 ? -10.827 -7.112 3.706 1.00 94.06 110 ALA A C 1
ATOM 820 O O . ALA A 1 110 ? -10.195 -6.555 2.816 1.00 94.06 110 ALA A O 1
ATOM 821 N N . ALA A 1 111 ? -12.035 -7.651 3.502 1.00 94.38 111 ALA A N 1
ATOM 822 C CA . ALA A 1 111 ? -12.699 -7.607 2.200 1.00 94.38 111 ALA A CA 1
ATOM 823 C C . ALA A 1 111 ? -12.985 -6.163 1.762 1.00 94.38 111 ALA A C 1
ATOM 825 O O . ALA A 1 111 ? -12.641 -5.778 0.649 1.00 94.38 111 ALA A O 1
ATOM 826 N N . LEU A 1 112 ? -13.558 -5.348 2.655 1.00 96.12 112 LEU A N 1
ATOM 827 C CA . LEU A 1 112 ? -13.826 -3.939 2.370 1.00 96.12 112 LEU A CA 1
ATOM 828 C C . LEU A 1 112 ? -12.537 -3.133 2.209 1.00 96.12 112 LEU A C 1
ATOM 830 O O . LEU A 1 112 ? -12.477 -2.296 1.321 1.00 96.12 112 LEU A O 1
ATOM 834 N N . ALA A 1 113 ? -11.502 -3.403 3.011 1.00 96.56 113 ALA A N 1
ATOM 835 C CA . ALA A 1 113 ? -10.205 -2.753 2.854 1.00 96.56 113 ALA A CA 1
ATOM 836 C C . ALA A 1 113 ? -9.619 -3.024 1.465 1.00 96.56 113 ALA A C 1
ATOM 838 O O . ALA A 1 113 ? -9.253 -2.078 0.786 1.00 96.56 113 ALA A O 1
ATOM 839 N N . ALA A 1 114 ? -9.617 -4.282 1.008 1.00 96.19 114 ALA A N 1
ATOM 840 C CA . ALA A 1 114 ? -9.162 -4.633 -0.335 1.00 96.19 114 ALA A CA 1
ATOM 841 C C . ALA A 1 114 ? -9.949 -3.892 -1.426 1.00 96.19 114 ALA A C 1
ATOM 843 O O . ALA A 1 114 ? -9.338 -3.297 -2.307 1.00 96.19 114 ALA A O 1
ATOM 844 N N . VAL A 1 115 ? -11.285 -3.870 -1.337 1.00 97.00 115 VAL A N 1
ATOM 845 C CA . VAL A 1 115 ? -12.132 -3.141 -2.295 1.00 97.00 115 VAL A CA 1
ATOM 846 C C . VAL A 1 115 ? -11.810 -1.647 -2.280 1.00 97.00 115 VAL A C 1
ATOM 848 O O . VAL A 1 115 ? -11.517 -1.080 -3.325 1.00 97.00 115 VAL A O 1
ATOM 851 N N . PHE A 1 116 ? -11.812 -1.004 -1.112 1.00 98.12 116 PHE A N 1
ATOM 852 C CA . PHE A 1 116 ? -11.569 0.437 -1.004 1.00 98.12 116 PHE A CA 1
ATOM 853 C C . PHE A 1 116 ? -10.169 0.814 -1.480 1.00 98.12 116 PHE A C 1
ATOM 855 O O . PHE A 1 116 ? -10.033 1.788 -2.212 1.00 98.12 116 PHE A O 1
ATOM 862 N N . THR A 1 117 ? -9.159 0.004 -1.157 1.00 97.25 117 THR A N 1
ATOM 863 C CA . THR A 1 117 ? -7.781 0.208 -1.611 1.00 97.25 117 THR A CA 1
ATOM 864 C C . THR A 1 117 ? -7.649 0.197 -3.126 1.00 97.25 117 THR A C 1
ATOM 866 O O . THR A 1 117 ? -6.810 0.934 -3.630 1.00 97.25 117 THR A O 1
ATOM 869 N N . VAL A 1 118 ? -8.480 -0.550 -3.860 1.00 96.44 118 VAL A N 1
ATOM 870 C CA . VAL A 1 118 ? -8.400 -0.572 -5.328 1.00 96.44 118 VAL A CA 1
ATOM 871 C C . VAL A 1 118 ? -9.342 0.428 -6.010 1.00 96.44 118 VAL A C 1
ATOM 873 O O . VAL A 1 118 ? -8.989 0.933 -7.072 1.00 96.44 118 VAL A O 1
ATOM 876 N N . VAL A 1 119 ? -10.495 0.782 -5.419 1.00 96.62 119 VAL A N 1
ATOM 877 C CA . VAL A 1 119 ? -11.497 1.644 -6.095 1.00 96.62 119 VAL A CA 1
ATOM 878 C C . VAL A 1 119 ? -11.656 3.052 -5.521 1.00 96.62 119 VAL A C 1
ATOM 880 O O . VAL A 1 119 ? -12.079 3.951 -6.237 1.00 96.62 119 VAL A O 1
ATOM 883 N N . LEU A 1 120 ? -11.371 3.285 -4.238 1.00 97.12 120 LEU A N 1
ATOM 884 C CA . LEU A 1 120 ? -11.835 4.487 -3.534 1.00 97.12 120 LEU A CA 1
ATOM 885 C C . LEU A 1 120 ? -10.779 5.605 -3.504 1.00 97.12 120 LEU A C 1
ATOM 887 O O . LEU A 1 120 ? -10.410 6.097 -2.439 1.00 97.12 120 LEU A O 1
ATOM 891 N N . TRP A 1 121 ? -10.287 5.990 -4.680 1.00 96.31 121 TRP A N 1
ATOM 892 C CA . TRP A 1 121 ? -9.261 7.026 -4.847 1.00 96.31 121 TRP A CA 1
ATOM 893 C C . TRP A 1 121 ? -9.880 8.375 -5.194 1.00 96.31 121 TRP A C 1
ATOM 895 O O . TRP A 1 121 ? -10.033 9.238 -4.329 1.00 96.31 121 TRP A O 1
ATOM 905 N N . GLY A 1 122 ? -10.318 8.524 -6.436 1.00 94.12 122 GLY A N 1
ATOM 906 C CA . GLY A 1 122 ? -10.807 9.770 -6.996 1.00 94.12 122 GLY A CA 1
ATOM 907 C C . GLY A 1 122 ? -11.702 9.527 -8.200 1.00 94.12 122 GLY A C 1
ATOM 908 O O . GLY A 1 122 ? -12.013 8.388 -8.539 1.00 94.12 122 GLY A O 1
ATOM 909 N N . VAL A 1 123 ? -12.130 10.621 -8.818 1.00 94.56 123 VAL A N 1
ATOM 910 C CA . VAL A 1 123 ? -12.948 10.636 -10.035 1.00 94.56 123 VAL A CA 1
ATOM 911 C C . VAL A 1 123 ? -12.153 11.015 -11.284 1.00 94.56 123 VAL A C 1
ATOM 913 O O . VAL A 1 123 ? -12.678 10.895 -12.386 1.00 94.56 123 VAL A O 1
ATOM 916 N N . SER A 1 124 ? -10.894 11.437 -11.139 1.00 87.50 124 SER A N 1
ATOM 917 C CA . SER A 1 124 ? -9.948 11.472 -12.251 1.00 87.50 124 SER A CA 1
ATOM 918 C C . SER A 1 124 ? -9.115 10.192 -12.245 1.00 87.50 124 SER A C 1
ATOM 920 O O . SER A 1 124 ? -8.428 9.883 -11.269 1.00 87.50 124 SER A O 1
ATOM 922 N N . GLY A 1 125 ? -9.200 9.419 -13.330 1.00 75.56 125 GLY A N 1
ATOM 923 C CA . GLY A 1 125 ? -8.331 8.268 -13.553 1.00 75.56 125 GLY A CA 1
ATOM 924 C C . GLY A 1 125 ? -6.891 8.749 -13.686 1.00 75.56 125 GLY A C 1
ATOM 925 O O . GLY A 1 125 ? -6.497 9.250 -14.734 1.00 75.56 125 GLY A O 1
ATOM 926 N N . PHE A 1 126 ? -6.119 8.650 -12.606 1.00 80.69 126 PHE A N 1
ATOM 927 C CA . PHE A 1 126 ? -4.715 9.034 -12.576 1.00 80.69 126 PHE A CA 1
ATOM 928 C C . PHE A 1 126 ? -3.852 7.830 -12.200 1.00 80.69 126 PHE A C 1
ATOM 930 O O . PHE A 1 126 ? -4.064 7.188 -11.170 1.00 80.69 126 PHE A O 1
ATOM 937 N N . GLY A 1 127 ? -2.887 7.524 -13.065 1.00 82.38 127 GLY A N 1
ATOM 938 C CA . GLY A 1 127 ? -1.956 6.424 -12.897 1.00 82.38 127 GLY A CA 1
ATOM 939 C C . GLY A 1 127 ? -0.611 6.897 -12.357 1.00 82.38 127 GLY A C 1
ATOM 940 O O . GLY A 1 127 ? 0.054 7.712 -12.983 1.00 82.38 127 GLY A O 1
ATOM 941 N N . ALA A 1 128 ? -0.166 6.305 -11.252 1.00 86.69 128 ALA A N 1
ATOM 942 C CA . ALA A 1 128 ? 1.210 6.415 -10.772 1.00 86.69 128 ALA A CA 1
ATOM 943 C C . ALA A 1 128 ? 1.691 5.102 -10.144 1.00 86.69 128 ALA A C 1
ATOM 945 O O . ALA A 1 128 ? 0.924 4.387 -9.494 1.00 86.69 128 ALA A O 1
ATOM 946 N N . THR A 1 129 ? 2.979 4.795 -10.304 1.00 86.75 129 THR A N 1
ATOM 947 C CA . THR A 1 129 ? 3.592 3.608 -9.694 1.00 86.75 129 THR A CA 1
ATOM 948 C C . THR A 1 129 ? 3.575 3.722 -8.164 1.00 86.75 129 THR A C 1
ATOM 950 O O . THR A 1 129 ? 3.758 4.799 -7.597 1.00 86.75 129 THR A O 1
ATOM 953 N N . GLY A 1 130 ? 3.305 2.615 -7.467 1.00 85.62 130 GLY A N 1
ATOM 954 C CA . GLY A 1 130 ? 3.186 2.582 -6.001 1.00 85.62 130 GLY A CA 1
ATOM 955 C C . GLY A 1 130 ? 1.817 2.976 -5.440 1.00 85.62 130 GLY A C 1
ATOM 956 O O . GLY A 1 130 ? 1.636 2.972 -4.222 1.00 85.62 130 GLY A O 1
ATOM 957 N N . PHE A 1 131 ? 0.837 3.260 -6.300 1.00 93.25 131 PHE A N 1
ATOM 958 C CA . PHE A 1 131 ? -0.550 3.505 -5.910 1.00 93.25 131 PHE A CA 1
ATOM 959 C C . PHE A 1 131 ? -1.370 2.238 -6.195 1.00 93.25 131 PHE A C 1
ATOM 961 O O . PHE A 1 131 ? -1.435 1.810 -7.342 1.00 93.25 131 PHE A O 1
ATOM 968 N N . PRO A 1 132 ? -2.016 1.610 -5.199 1.00 94.38 132 PRO A N 1
ATOM 969 C CA . PRO A 1 132 ? -2.727 0.345 -5.400 1.00 94.38 132 PRO A CA 1
ATOM 970 C C . PRO A 1 132 ? -4.154 0.509 -5.963 1.00 94.38 132 PRO A C 1
ATOM 972 O O . PRO A 1 132 ? -4.990 -0.367 -5.762 1.00 94.38 132 PRO A O 1
ATOM 975 N N . GLY A 1 133 ? -4.457 1.622 -6.640 1.00 94.56 133 GLY A N 1
ATOM 976 C CA . GLY A 1 133 ? -5.728 1.823 -7.343 1.00 94.56 133 GLY A CA 1
ATOM 977 C C . GLY A 1 133 ? -5.790 1.040 -8.656 1.00 94.56 133 GLY A C 1
ATOM 978 O O . GLY A 1 133 ? -4.749 0.767 -9.248 1.00 94.56 133 GLY A O 1
ATOM 979 N N . LEU A 1 134 ? -6.993 0.703 -9.134 1.00 92.62 134 LEU A N 1
ATOM 980 C CA . LEU A 1 134 ? -7.184 -0.061 -10.379 1.00 92.62 134 LEU A CA 1
ATOM 981 C C . LEU A 1 134 ? -6.466 0.581 -11.574 1.00 92.62 134 LEU A C 1
ATOM 983 O O . LEU A 1 134 ? -5.739 -0.112 -12.282 1.00 92.62 134 LEU A O 1
ATOM 987 N N . THR A 1 135 ? -6.582 1.901 -11.746 1.00 90.31 135 THR A N 1
ATOM 988 C CA . THR A 1 135 ? -5.877 2.652 -12.799 1.00 90.31 135 THR A CA 1
ATOM 989 C C . THR A 1 135 ? -4.369 2.403 -12.757 1.00 90.31 135 THR A C 1
ATOM 991 O O . THR A 1 135 ? -3.787 1.962 -13.740 1.00 90.31 135 THR A O 1
ATOM 994 N N . SER A 1 136 ? -3.734 2.612 -11.603 1.00 91.25 136 SER A N 1
ATOM 995 C CA . SER A 1 136 ? -2.291 2.421 -11.431 1.00 91.25 136 SER A CA 1
ATOM 996 C C . SER A 1 136 ? -1.851 0.964 -11.547 1.00 91.25 136 SER A C 1
ATOM 998 O O . SER A 1 136 ? -0.836 0.662 -12.176 1.00 91.25 136 SER A O 1
ATOM 1000 N N . LEU A 1 137 ? -2.597 0.038 -10.946 1.00 91.69 137 LEU A N 1
ATOM 1001 C CA . LEU A 1 137 ? -2.279 -1.387 -10.997 1.00 91.69 137 LEU A CA 1
ATOM 1002 C C . LEU A 1 137 ? -2.381 -1.942 -12.425 1.00 91.69 137 LEU A C 1
ATOM 1004 O O . LEU A 1 137 ? -1.654 -2.880 -12.734 1.00 91.69 137 LEU A O 1
ATOM 1008 N N . SER A 1 138 ? -3.198 -1.338 -13.300 1.00 87.88 138 SER A N 1
ATOM 1009 C CA . SER A 1 138 ? -3.353 -1.762 -14.704 1.00 87.88 138 SER A CA 1
ATOM 1010 C C . SER A 1 138 ? -2.025 -1.782 -15.469 1.00 87.88 138 SER A C 1
ATOM 1012 O O . SER A 1 138 ? -1.865 -2.568 -16.392 1.00 87.88 138 SER A O 1
ATOM 1014 N N . PHE A 1 139 ? -1.054 -0.955 -15.075 1.00 85.00 139 PHE A N 1
ATOM 1015 C CA . PHE A 1 139 ? 0.264 -0.912 -15.715 1.00 85.00 139 PHE A CA 1
ATOM 1016 C C . PHE A 1 139 ? 1.434 -1.152 -14.748 1.00 85.00 139 PHE A C 1
ATOM 1018 O O . PHE A 1 139 ? 2.539 -1.426 -15.199 1.00 85.00 139 PHE A O 1
ATOM 1025 N N . SER A 1 140 ? 1.226 -1.083 -13.424 1.00 89.44 140 SER A N 1
ATOM 1026 C CA . SER A 1 140 ? 2.315 -1.171 -12.430 1.00 89.44 140 SER A CA 1
ATOM 1027 C C . SER A 1 140 ? 2.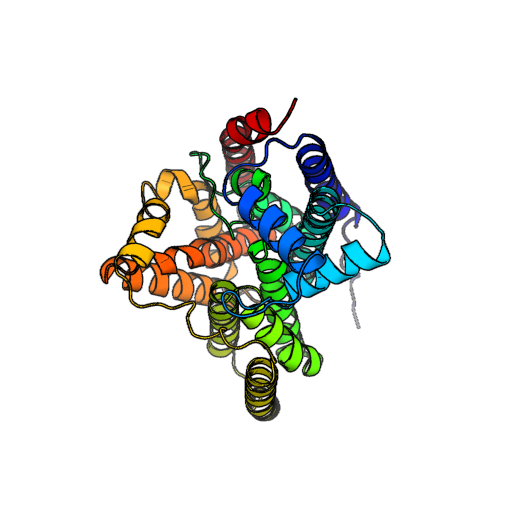247 -2.368 -11.476 1.00 89.44 140 SER A C 1
ATOM 1029 O O . SER A 1 140 ? 3.107 -2.517 -10.604 1.00 89.44 140 SER A O 1
ATOM 1031 N N . PHE A 1 141 ? 1.270 -3.268 -11.624 1.00 90.81 141 PHE A N 1
ATOM 1032 C CA . PHE A 1 141 ? 1.149 -4.449 -10.758 1.00 90.81 141 PHE A CA 1
ATOM 1033 C C . PHE A 1 141 ? 2.413 -5.346 -10.731 1.00 90.81 141 PHE A C 1
ATOM 1035 O O . PHE A 1 141 ? 2.737 -5.920 -9.690 1.00 90.81 141 PHE A O 1
ATOM 1042 N N . ALA A 1 142 ? 3.182 -5.404 -11.826 1.00 92.56 142 ALA A N 1
ATOM 1043 C CA . ALA A 1 142 ? 4.451 -6.133 -11.934 1.00 92.56 142 ALA A CA 1
ATOM 1044 C C . ALA A 1 142 ? 5.680 -5.330 -11.468 1.00 92.56 142 ALA A C 1
ATOM 1046 O O . ALA A 1 142 ? 6.787 -5.867 -11.419 1.00 92.56 142 ALA A O 1
ATOM 1047 N N . PHE A 1 143 ? 5.521 -4.049 -11.134 1.00 91.81 143 PHE A N 1
ATOM 1048 C CA . PHE A 1 143 ? 6.643 -3.184 -10.773 1.00 91.81 143 PHE A CA 1
ATOM 1049 C C . PHE A 1 143 ? 7.046 -3.378 -9.305 1.00 91.81 143 PHE A C 1
ATOM 1051 O O . PHE A 1 143 ? 6.186 -3.710 -8.484 1.00 91.81 143 PHE A O 1
ATOM 1058 N N . PRO A 1 144 ? 8.312 -3.091 -8.931 1.00 93.44 144 PRO A N 1
ATOM 1059 C CA . PRO A 1 144 ? 8.838 -3.268 -7.569 1.00 93.44 144 PRO A CA 1
ATOM 1060 C C . PRO A 1 144 ? 8.013 -2.581 -6.469 1.00 93.44 144 PRO A C 1
ATOM 1062 O O . PRO A 1 144 ? 7.986 -3.025 -5.320 1.00 93.44 144 PRO A O 1
ATOM 1065 N N . SER A 1 145 ? 7.310 -1.503 -6.821 1.00 94.00 145 SER A N 1
ATOM 1066 C CA . SER A 1 145 ? 6.471 -0.730 -5.902 1.00 94.00 145 SER A CA 1
ATOM 1067 C C . SER A 1 145 ? 5.303 -1.532 -5.301 1.00 94.00 145 SER A C 1
ATOM 1069 O O . SER A 1 145 ? 4.996 -1.369 -4.120 1.00 94.00 145 SER A O 1
ATOM 1071 N N . THR A 1 146 ? 4.694 -2.446 -6.063 1.00 96.00 146 THR A N 1
ATOM 1072 C CA . THR A 1 146 ? 3.539 -3.251 -5.626 1.00 96.00 146 THR A CA 1
ATOM 1073 C C . THR A 1 146 ? 3.895 -4.276 -4.535 1.00 96.00 146 THR A C 1
ATOM 1075 O O . THR A 1 146 ? 3.269 -4.247 -3.469 1.00 96.00 146 THR A O 1
ATOM 1078 N N . PRO A 1 147 ? 4.901 -5.162 -4.707 1.00 97.38 147 PRO A N 1
ATOM 1079 C CA . PRO A 1 147 ? 5.314 -6.062 -3.636 1.00 97.38 147 PRO A CA 1
ATOM 1080 C C . PRO A 1 147 ? 5.920 -5.294 -2.459 1.00 97.38 147 PRO A C 1
ATOM 1082 O O . PRO A 1 147 ? 5.688 -5.679 -1.316 1.00 97.38 147 PRO A O 1
ATOM 1085 N N . ALA A 1 148 ? 6.622 -4.179 -2.689 1.00 97.31 148 ALA A N 1
ATOM 1086 C CA . ALA A 1 148 ? 7.143 -3.358 -1.599 1.00 97.31 148 ALA A CA 1
ATOM 1087 C C . ALA A 1 148 ? 6.027 -2.759 -0.724 1.00 97.31 148 ALA A C 1
ATOM 1089 O O . ALA A 1 148 ? 6.132 -2.782 0.504 1.00 97.31 148 ALA A O 1
ATOM 1090 N N . LEU A 1 149 ? 4.922 -2.304 -1.326 1.00 97.69 149 LEU A N 1
ATOM 1091 C CA . LEU A 1 149 ? 3.726 -1.871 -0.600 1.00 97.69 149 LEU A CA 1
ATOM 1092 C C . LEU A 1 149 ? 3.131 -3.013 0.242 1.00 97.69 149 LEU A C 1
ATOM 1094 O O . LEU A 1 149 ? 2.746 -2.812 1.396 1.00 97.69 149 LEU A O 1
ATOM 1098 N N . ALA A 1 150 ? 3.083 -4.229 -0.303 1.00 98.25 150 ALA A N 1
ATOM 1099 C CA . ALA A 1 150 ? 2.601 -5.392 0.432 1.00 98.25 150 ALA A CA 1
ATOM 1100 C C . ALA A 1 150 ? 3.511 -5.743 1.625 1.00 98.25 150 ALA A C 1
ATOM 1102 O O . ALA A 1 150 ? 3.029 -5.956 2.741 1.00 98.25 150 ALA A O 1
ATOM 1103 N N . LEU A 1 151 ? 4.831 -5.747 1.416 1.00 98.44 151 LEU A N 1
ATOM 1104 C CA . LEU A 1 151 ? 5.829 -5.980 2.462 1.00 98.44 151 LEU A CA 1
ATOM 1105 C C . LEU A 1 151 ? 5.791 -4.894 3.546 1.00 98.44 151 LEU A C 1
ATOM 1107 O O . LEU A 1 151 ? 5.930 -5.216 4.727 1.00 98.44 151 LEU A O 1
ATOM 1111 N N . MET A 1 152 ? 5.533 -3.635 3.185 1.00 98.50 152 MET A N 1
ATOM 1112 C CA . MET A 1 152 ? 5.298 -2.541 4.134 1.00 98.50 152 MET A CA 1
ATOM 1113 C C . MET A 1 152 ? 4.119 -2.861 5.066 1.00 98.50 152 MET A C 1
ATOM 1115 O O . MET A 1 152 ? 4.265 -2.837 6.290 1.00 98.50 152 MET A O 1
ATOM 1119 N N . VAL A 1 153 ? 2.961 -3.232 4.509 1.00 98.31 153 VAL A N 1
ATOM 1120 C CA . VAL A 1 153 ? 1.763 -3.569 5.300 1.00 98.31 153 VAL A CA 1
ATOM 1121 C C . VAL A 1 153 ? 1.991 -4.818 6.168 1.00 98.31 153 VAL A C 1
ATOM 1123 O O . VAL A 1 153 ? 1.563 -4.868 7.329 1.00 98.31 153 VAL A O 1
ATOM 1126 N N . LEU A 1 154 ? 2.716 -5.820 5.659 1.00 98.25 154 LEU A N 1
ATOM 1127 C CA . LEU A 1 154 ? 3.139 -6.981 6.452 1.00 98.25 154 LEU A CA 1
ATOM 1128 C C . LEU A 1 154 ? 4.087 -6.584 7.585 1.00 98.25 154 LEU A C 1
ATOM 1130 O O . LEU A 1 154 ? 3.918 -7.072 8.700 1.00 98.25 154 LEU A O 1
ATOM 1134 N N . THR A 1 155 ? 5.025 -5.669 7.344 1.00 98.44 155 THR A N 1
ATOM 1135 C CA . THR A 1 155 ? 5.938 -5.155 8.375 1.00 98.44 155 THR A CA 1
ATOM 1136 C C . THR A 1 155 ? 5.161 -4.481 9.495 1.00 98.44 155 THR A C 1
ATOM 1138 O O . THR A 1 155 ? 5.391 -4.785 10.663 1.00 98.44 155 THR A O 1
ATOM 1141 N N . TRP A 1 156 ? 4.168 -3.647 9.174 1.00 98.19 156 TRP A N 1
ATOM 1142 C CA . TRP A 1 156 ? 3.295 -3.056 10.192 1.00 98.19 156 TRP A CA 1
ATOM 1143 C C . TRP A 1 156 ? 2.493 -4.110 10.953 1.00 98.19 156 TRP A C 1
ATOM 1145 O O . TRP A 1 156 ? 2.361 -4.020 12.173 1.00 98.19 156 TRP A O 1
ATOM 1155 N N . THR A 1 157 ? 2.002 -5.141 10.262 1.00 97.62 157 THR A N 1
ATOM 1156 C CA . THR A 1 157 ? 1.299 -6.268 10.896 1.00 97.62 157 THR A CA 1
ATOM 1157 C C . THR A 1 157 ? 2.209 -6.993 11.889 1.00 97.62 157 THR A C 1
ATOM 1159 O O . THR A 1 157 ? 1.830 -7.226 13.038 1.00 97.62 157 THR A O 1
ATOM 1162 N N . VAL A 1 158 ? 3.429 -7.332 11.466 1.00 97.50 158 VAL A N 1
ATOM 1163 C CA . VAL A 1 158 ? 4.451 -7.967 12.307 1.00 97.50 158 VAL A CA 1
ATOM 1164 C C . VAL A 1 158 ? 4.798 -7.068 13.490 1.00 97.50 158 VAL A C 1
ATOM 1166 O O . VAL A 1 158 ? 4.890 -7.558 14.611 1.00 97.50 158 VAL A O 1
ATOM 1169 N N . PHE A 1 159 ? 4.914 -5.759 13.279 1.00 96.94 159 PHE A N 1
ATOM 1170 C CA . PHE A 1 159 ? 5.233 -4.800 14.331 1.00 96.94 159 PHE A CA 1
ATOM 1171 C C . PHE A 1 159 ? 4.125 -4.690 15.386 1.00 96.94 159 PHE A C 1
ATOM 1173 O O . PHE A 1 159 ? 4.404 -4.734 16.586 1.00 96.94 159 PHE A O 1
ATOM 1180 N N . VAL A 1 160 ? 2.856 -4.648 14.963 1.00 95.88 160 VAL A N 1
ATOM 1181 C CA . VAL A 1 160 ? 1.698 -4.722 15.869 1.00 95.88 160 VAL A CA 1
ATOM 1182 C C . VAL A 1 160 ? 1.720 -6.024 16.676 1.00 95.88 160 VAL A C 1
ATOM 1184 O O . VAL A 1 160 ? 1.561 -5.992 17.897 1.00 95.88 160 VAL A O 1
ATOM 1187 N N . ARG A 1 161 ? 1.972 -7.169 16.031 1.00 94.94 161 ARG A N 1
ATOM 1188 C CA . ARG A 1 161 ? 2.030 -8.477 16.709 1.00 94.94 161 ARG A CA 1
ATOM 1189 C C . ARG A 1 161 ? 3.203 -8.600 17.667 1.00 94.94 161 ARG A C 1
ATOM 1191 O O . ARG A 1 161 ? 3.041 -9.170 18.746 1.00 94.94 161 ARG A O 1
ATOM 1198 N N . PHE A 1 162 ? 4.359 -8.053 17.307 1.00 95.25 162 PHE A N 1
ATOM 1199 C CA . PHE A 1 162 ? 5.531 -8.004 18.170 1.00 95.25 162 PHE A CA 1
ATOM 1200 C C . PHE A 1 162 ? 5.244 -7.176 19.420 1.00 95.25 162 PHE A C 1
ATOM 1202 O O . PHE A 1 162 ? 5.520 -7.613 20.537 1.00 95.25 162 PHE A O 1
ATOM 1209 N N . ARG A 1 163 ? 4.586 -6.027 19.253 1.00 93.19 163 ARG A N 1
ATOM 1210 C CA . ARG A 1 163 ? 4.130 -5.209 20.375 1.00 93.19 163 ARG A CA 1
ATOM 1211 C C . ARG A 1 163 ? 3.164 -5.952 21.287 1.00 93.19 163 ARG A C 1
ATOM 1213 O O . ARG A 1 163 ? 3.204 -5.718 22.480 1.00 93.19 163 ARG A O 1
ATOM 1220 N N . GLU A 1 164 ? 2.274 -6.786 20.763 1.00 91.38 164 GLU A N 1
ATOM 1221 C CA . GLU A 1 164 ? 1.244 -7.449 21.577 1.00 91.38 164 GLU A CA 1
ATOM 1222 C C . GLU A 1 164 ? 1.724 -8.768 22.200 1.00 91.38 164 GLU A C 1
ATOM 1224 O O . GLU A 1 164 ? 1.374 -9.085 23.334 1.00 91.38 164 GLU A O 1
ATOM 1229 N N . THR A 1 165 ? 2.553 -9.530 21.484 1.00 92.50 165 THR A N 1
ATOM 1230 C CA . THR A 1 165 ? 2.908 -10.917 21.840 1.00 92.50 165 THR A CA 1
ATOM 1231 C C . THR A 1 165 ? 4.412 -11.171 21.940 1.00 92.50 165 THR A C 1
ATOM 1233 O O . THR A 1 165 ? 4.818 -12.247 22.364 1.00 92.50 165 THR A O 1
ATOM 1236 N N . GLY A 1 166 ? 5.255 -10.221 21.528 1.00 90.69 166 GLY A N 1
ATOM 1237 C CA . GLY A 1 166 ? 6.707 -10.406 21.403 1.00 90.69 166 GLY A CA 1
ATOM 1238 C C . GLY A 1 166 ? 7.143 -11.254 20.200 1.00 90.69 166 GLY A C 1
ATOM 1239 O O . GLY A 1 166 ? 8.338 -11.431 19.979 1.00 90.69 166 GLY A O 1
ATOM 1240 N N . ARG A 1 167 ? 6.207 -11.779 19.398 1.00 91.06 167 ARG A N 1
ATOM 1241 C CA . ARG A 1 167 ? 6.513 -12.609 18.222 1.00 91.06 167 ARG A CA 1
ATOM 1242 C C . ARG A 1 167 ? 6.755 -11.756 16.980 1.00 91.06 167 ARG A C 1
ATOM 1244 O O . ARG A 1 167 ? 6.103 -10.736 16.797 1.00 91.06 167 ARG A O 1
ATOM 1251 N N . GLY A 1 168 ? 7.631 -12.227 16.093 1.00 91.88 168 GLY A N 1
ATOM 1252 C CA . GLY A 1 168 ? 7.875 -11.589 14.795 1.00 91.88 168 GLY A CA 1
ATOM 1253 C C . GLY A 1 168 ? 9.152 -10.754 14.705 1.00 91.88 168 GLY A C 1
ATOM 1254 O O . GLY A 1 168 ? 9.348 -10.081 13.701 1.00 91.88 168 GLY A O 1
ATOM 1255 N N . LEU A 1 169 ? 10.044 -10.833 15.699 1.00 91.69 169 LEU A N 1
ATOM 1256 C CA . LEU A 1 169 ? 11.326 -10.117 15.696 1.00 91.69 169 LEU A CA 1
ATOM 1257 C C . LEU A 1 169 ? 12.156 -10.393 14.430 1.00 91.69 169 LEU A C 1
ATOM 1259 O O . LEU A 1 169 ? 12.682 -9.464 13.835 1.00 91.69 169 LEU A O 1
ATOM 1263 N N . VAL A 1 170 ? 12.192 -11.647 13.966 1.00 93.75 170 VAL A N 1
ATOM 1264 C CA . VAL A 1 170 ? 12.859 -12.023 12.705 1.00 93.75 170 VAL A CA 1
ATOM 1265 C C . VAL A 1 170 ? 12.275 -11.257 11.515 1.00 93.75 170 VAL A C 1
ATOM 1267 O O . VAL A 1 170 ? 13.018 -10.739 10.690 1.00 93.75 170 VAL A O 1
ATOM 1270 N N . GLY A 1 171 ? 10.948 -11.110 11.450 1.00 93.62 171 GLY A N 1
ATOM 1271 C CA . GLY A 1 171 ? 10.300 -10.318 10.404 1.00 93.62 171 GLY A CA 1
ATOM 1272 C C . GLY A 1 171 ? 10.685 -8.837 10.463 1.00 93.62 171 GLY A C 1
ATOM 1273 O O . GLY A 1 171 ? 10.863 -8.223 9.419 1.00 93.62 171 GLY A O 1
ATOM 1274 N N . LEU A 1 172 ? 10.886 -8.278 11.661 1.00 93.31 172 LEU A N 1
ATOM 1275 C CA . LEU A 1 172 ? 11.364 -6.899 11.834 1.00 93.31 172 LEU A CA 1
ATOM 1276 C C . LEU A 1 172 ? 12.825 -6.701 11.410 1.00 93.31 172 LEU A C 1
ATOM 1278 O O . LEU A 1 172 ? 13.200 -5.578 11.102 1.00 93.31 172 LEU A O 1
ATOM 1282 N N . VAL A 1 173 ? 13.632 -7.764 11.378 1.00 94.12 173 VAL A N 1
ATOM 1283 C CA . VAL A 1 173 ? 15.011 -7.719 10.864 1.00 94.12 173 VAL A CA 1
ATOM 1284 C C . VAL A 1 173 ? 15.039 -7.896 9.347 1.00 94.12 173 VAL A C 1
ATOM 1286 O O . VAL A 1 173 ? 15.782 -7.199 8.669 1.00 94.12 173 VAL A O 1
ATOM 1289 N N . LEU A 1 174 ? 14.233 -8.814 8.802 1.00 95.81 174 LEU A N 1
ATOM 1290 C CA . LEU A 1 174 ? 14.311 -9.210 7.391 1.00 95.81 174 LEU A CA 1
ATOM 1291 C C . LEU A 1 174 ? 13.480 -8.335 6.443 1.00 95.81 174 LEU A C 1
ATOM 1293 O O . LEU A 1 174 ? 13.901 -8.091 5.315 1.00 95.81 174 LEU A O 1
ATOM 1297 N N . LEU A 1 175 ? 12.296 -7.872 6.862 1.00 96.62 175 LEU A N 1
ATOM 1298 C CA . LEU A 1 175 ? 11.393 -7.142 5.965 1.00 96.62 175 LEU A CA 1
ATOM 1299 C C . LEU A 1 175 ? 11.876 -5.717 5.646 1.00 96.62 175 LEU A C 1
ATOM 1301 O O . LEU A 1 175 ? 11.888 -5.379 4.464 1.00 96.62 175 LEU A O 1
ATOM 1305 N N . PRO A 1 176 ? 12.309 -4.881 6.614 1.00 95.06 176 PRO A N 1
ATOM 1306 C CA . PRO A 1 176 ? 12.761 -3.523 6.305 1.00 95.06 176 PRO A CA 1
ATOM 1307 C C . PRO A 1 176 ? 13.903 -3.425 5.278 1.00 95.06 176 PRO A C 1
ATOM 1309 O O . PRO A 1 176 ? 13.754 -2.631 4.349 1.00 95.06 176 PRO A O 1
ATOM 1312 N N . PRO A 1 177 ? 14.999 -4.213 5.357 1.00 93.31 177 PRO A N 1
ATOM 1313 C CA . PRO A 1 177 ? 16.046 -4.153 4.341 1.00 93.31 177 PRO A CA 1
ATOM 1314 C C . PRO A 1 177 ? 15.547 -4.650 2.989 1.00 93.31 177 PRO A C 1
ATOM 1316 O O . PRO A 1 177 ? 15.863 -4.038 1.979 1.00 93.31 177 PRO A O 1
ATOM 1319 N N . MET A 1 178 ? 14.709 -5.693 2.952 1.00 94.88 178 MET A N 1
ATOM 1320 C CA . MET A 1 178 ? 14.096 -6.147 1.701 1.00 94.88 178 MET A CA 1
ATOM 1321 C C . MET A 1 178 ? 13.282 -5.027 1.039 1.00 94.88 178 MET A C 1
ATOM 1323 O O . MET A 1 178 ? 13.411 -4.795 -0.156 1.00 94.88 178 MET A O 1
ATOM 1327 N N . ILE A 1 179 ? 12.479 -4.288 1.811 1.00 95.19 179 ILE A N 1
ATOM 1328 C CA . ILE A 1 179 ? 11.699 -3.158 1.289 1.00 95.19 179 ILE A CA 1
ATOM 1329 C C . ILE A 1 179 ? 12.625 -2.043 0.798 1.00 95.19 179 ILE A C 1
ATOM 1331 O O . ILE A 1 179 ? 12.395 -1.513 -0.282 1.00 95.19 179 ILE A O 1
ATOM 1335 N N . LEU A 1 180 ? 13.667 -1.702 1.562 1.00 92.44 180 LEU A N 1
ATOM 1336 C CA . LEU A 1 180 ? 14.633 -0.663 1.198 1.00 92.44 180 LEU A CA 1
ATOM 1337 C C . LEU A 1 180 ? 15.345 -0.985 -0.117 1.00 92.44 180 LEU A C 1
ATOM 1339 O O . LEU A 1 180 ? 15.402 -0.135 -0.998 1.00 92.44 180 LEU A O 1
ATOM 1343 N N . LEU A 1 181 ? 15.824 -2.220 -0.258 1.00 90.88 181 LEU A N 1
ATOM 1344 C CA . LEU A 1 181 ? 16.535 -2.692 -1.443 1.00 90.88 181 LEU A CA 1
ATOM 1345 C C . LEU A 1 181 ? 15.632 -2.810 -2.679 1.00 90.88 181 LEU A C 1
ATOM 1347 O O . LEU A 1 181 ? 16.123 -2.745 -3.801 1.00 90.88 181 LEU A O 1
ATOM 1351 N N . VAL A 1 182 ? 14.325 -3.019 -2.495 1.00 91.88 182 VAL A N 1
ATOM 1352 C CA . VAL A 1 182 ? 13.360 -3.141 -3.599 1.00 91.88 182 VAL A CA 1
ATOM 1353 C C . VAL A 1 182 ? 12.774 -1.786 -3.993 1.00 91.88 182 VAL A C 1
ATOM 1355 O O . VAL A 1 182 ? 12.587 -1.521 -5.179 1.00 91.88 182 VAL A O 1
ATOM 1358 N N . HIS A 1 183 ? 12.431 -0.943 -3.017 1.00 91.62 183 HIS A N 1
ATOM 1359 C CA . HIS A 1 183 ? 11.731 0.317 -3.250 1.00 91.62 183 HIS A CA 1
ATOM 1360 C C . HIS A 1 183 ? 11.918 1.307 -2.074 1.00 91.62 183 HIS A C 1
ATOM 1362 O O . HIS A 1 183 ? 11.126 1.304 -1.121 1.00 91.62 183 HIS A O 1
ATOM 1368 N N . PRO A 1 184 ? 12.903 2.224 -2.140 1.00 89.88 184 PRO A N 1
ATOM 1369 C CA . PRO A 1 184 ? 13.255 3.126 -1.036 1.00 89.88 184 PRO A CA 1
ATOM 1370 C C . PRO A 1 184 ? 12.097 3.975 -0.494 1.00 89.88 184 PRO A C 1
ATOM 1372 O O . PRO A 1 184 ? 11.924 4.083 0.721 1.00 89.88 184 PRO A O 1
ATOM 1375 N N . PHE A 1 185 ? 11.217 4.496 -1.358 1.00 90.00 185 PHE A N 1
ATOM 1376 C CA . PHE A 1 185 ? 10.029 5.236 -0.907 1.00 90.00 185 PHE A CA 1
ATOM 1377 C C . PHE A 1 185 ? 9.095 4.382 -0.039 1.00 90.00 185 PHE A C 1
ATOM 1379 O O . PHE A 1 185 ? 8.515 4.879 0.925 1.00 90.00 185 PHE A O 1
ATOM 1386 N N . ALA A 1 186 ? 8.976 3.083 -0.335 1.00 94.56 186 ALA A N 1
ATOM 1387 C CA . ALA A 1 186 ? 8.161 2.184 0.477 1.00 94.56 186 ALA A CA 1
ATOM 1388 C C . ALA A 1 186 ? 8.832 1.901 1.829 1.00 94.56 186 ALA A C 1
ATOM 1390 O O . ALA A 1 186 ? 8.136 1.687 2.820 1.00 94.56 186 ALA A O 1
ATOM 1391 N N . ALA A 1 187 ? 10.165 1.949 1.914 1.00 94.06 187 ALA A N 1
ATOM 1392 C CA . ALA A 1 187 ? 10.882 1.818 3.181 1.00 94.06 187 ALA A CA 1
ATOM 1393 C C . ALA A 1 187 ? 10.668 3.042 4.080 1.00 94.06 187 ALA A C 1
ATOM 1395 O O . ALA A 1 187 ? 10.382 2.884 5.267 1.00 94.06 187 ALA A O 1
ATOM 1396 N N . VAL A 1 188 ? 10.696 4.255 3.516 1.00 93.50 188 VAL A N 1
ATOM 1397 C CA . VAL A 1 188 ? 10.359 5.477 4.267 1.00 93.50 188 VAL A CA 1
ATOM 1398 C C . VAL A 1 188 ? 8.895 5.451 4.716 1.00 93.50 188 VAL A C 1
ATOM 1400 O O . VAL A 1 188 ? 8.599 5.696 5.886 1.00 93.50 188 VAL A O 1
ATOM 1403 N N . ALA A 1 189 ? 7.974 5.053 3.835 1.00 95.94 189 ALA A N 1
ATOM 1404 C CA . ALA A 1 189 ? 6.576 4.830 4.196 1.00 95.94 189 ALA A CA 1
ATOM 1405 C C . ALA A 1 189 ? 6.425 3.777 5.314 1.00 95.94 189 ALA A C 1
ATOM 1407 O O . ALA A 1 189 ? 5.666 3.975 6.266 1.00 95.94 189 ALA A O 1
ATOM 1408 N N . THR A 1 190 ? 7.205 2.693 5.264 1.00 97.50 190 THR A N 1
ATOM 1409 C CA . THR A 1 190 ? 7.249 1.671 6.319 1.00 97.50 190 THR A CA 1
ATOM 1410 C C . THR A 1 190 ? 7.648 2.282 7.656 1.00 97.50 190 THR A C 1
ATOM 1412 O O . THR A 1 190 ? 6.974 2.028 8.660 1.00 97.50 190 THR A O 1
ATOM 1415 N N . LEU A 1 191 ? 8.683 3.126 7.665 1.00 96.12 191 LEU A N 1
ATOM 1416 C CA . LEU A 1 191 ? 9.138 3.836 8.855 1.00 96.12 191 LEU A CA 1
ATOM 1417 C C . LEU A 1 191 ? 8.056 4.766 9.416 1.00 96.12 191 LEU A C 1
ATOM 1419 O O . LEU A 1 191 ? 7.841 4.752 10.625 1.00 96.12 191 LEU A O 1
ATOM 1423 N N . LEU A 1 192 ? 7.315 5.498 8.574 1.00 96.50 192 LEU A N 1
ATOM 1424 C CA . LEU A 1 192 ? 6.188 6.329 9.026 1.00 96.50 192 LEU A CA 1
ATOM 1425 C C . LEU A 1 192 ? 5.147 5.512 9.796 1.00 96.50 192 LEU A C 1
ATOM 1427 O O . LEU A 1 192 ? 4.699 5.927 10.866 1.00 96.50 192 LEU A O 1
ATOM 1431 N N . GLY A 1 193 ? 4.797 4.324 9.297 1.00 97.50 193 GLY A N 1
ATOM 1432 C CA . GLY A 1 193 ? 3.874 3.436 10.001 1.00 97.50 193 GLY A CA 1
ATOM 1433 C C . GLY A 1 193 ? 4.436 2.903 11.321 1.00 97.50 193 GLY A C 1
ATOM 1434 O O . GLY A 1 193 ? 3.741 2.916 12.337 1.00 97.50 193 GLY A O 1
ATOM 1435 N N . VAL A 1 194 ? 5.710 2.496 11.344 1.00 96.81 194 VAL A N 1
ATOM 1436 C CA . VAL A 1 194 ? 6.402 2.050 12.568 1.00 96.81 194 VAL A CA 1
ATOM 1437 C C . VAL A 1 194 ? 6.437 3.166 13.616 1.00 96.81 194 VAL A C 1
ATOM 1439 O O . VAL A 1 194 ? 6.046 2.936 14.761 1.00 96.81 194 VAL A O 1
ATOM 1442 N N . VAL A 1 195 ? 6.824 4.383 13.226 1.00 96.62 195 VAL A N 1
ATOM 1443 C CA . VAL A 1 195 ? 6.845 5.569 14.096 1.00 96.62 195 VAL A CA 1
ATOM 1444 C C . VAL A 1 195 ? 5.440 5.903 14.592 1.00 96.62 195 VAL A C 1
ATOM 1446 O O . VAL A 1 195 ? 5.252 6.116 15.789 1.00 96.62 195 VAL A O 1
ATOM 1449 N N . GLY A 1 196 ? 4.429 5.873 13.723 1.00 96.88 196 GLY A N 1
ATOM 1450 C CA . GLY A 1 196 ? 3.048 6.122 14.131 1.00 96.88 196 GLY A CA 1
ATOM 1451 C C . GLY A 1 196 ? 2.541 5.113 15.167 1.00 96.88 196 GLY A C 1
ATOM 1452 O O . GLY A 1 196 ? 1.896 5.499 16.143 1.00 96.88 196 GLY A O 1
ATOM 1453 N N . ILE A 1 197 ? 2.892 3.829 15.026 1.00 96.19 197 ILE A N 1
ATOM 1454 C CA . ILE A 1 197 ? 2.559 2.785 16.011 1.00 96.19 197 ILE A CA 1
ATOM 1455 C C . ILE A 1 197 ? 3.359 2.967 17.312 1.00 96.19 197 ILE A C 1
ATOM 1457 O O . ILE A 1 197 ? 2.811 2.747 18.398 1.00 96.19 197 ILE A O 1
ATOM 1461 N N . LEU A 1 198 ? 4.633 3.367 17.219 1.00 95.50 198 LEU A N 1
ATOM 1462 C CA . LEU A 1 198 ? 5.485 3.675 18.370 1.00 95.50 198 LEU A CA 1
ATOM 1463 C C . LEU A 1 198 ? 4.898 4.815 19.207 1.00 95.50 198 LEU A C 1
ATOM 1465 O O . LEU A 1 198 ? 4.713 4.649 20.408 1.00 95.50 198 LEU A O 1
ATOM 1469 N N . VAL A 1 199 ? 4.547 5.932 18.567 1.00 95.38 199 VAL A N 1
ATOM 1470 C CA . VAL A 1 199 ? 4.050 7.152 19.225 1.00 95.38 199 VAL A CA 1
ATOM 1471 C C . VAL A 1 199 ? 2.638 6.973 19.789 1.00 95.38 199 VAL A C 1
ATOM 1473 O O . VAL A 1 199 ? 2.317 7.489 20.858 1.00 95.38 199 VAL A O 1
ATOM 1476 N N . ALA A 1 200 ? 1.772 6.219 19.109 1.00 94.75 200 ALA A N 1
ATOM 1477 C CA . ALA A 1 200 ? 0.373 6.062 19.509 1.00 94.75 200 ALA A CA 1
ATOM 1478 C C . ALA A 1 200 ? 0.158 5.280 20.817 1.00 94.75 200 ALA A C 1
ATOM 1480 O O . ALA A 1 200 ? -0.950 5.298 21.374 1.00 94.75 200 ALA A O 1
ATOM 1481 N N . ARG A 1 201 ? 1.164 4.535 21.291 1.00 88.19 201 ARG A N 1
ATOM 1482 C CA . ARG A 1 201 ? 1.029 3.592 22.408 1.00 88.19 201 ARG A CA 1
ATOM 1483 C C . ARG A 1 201 ? 2.210 3.663 23.359 1.00 88.19 201 ARG A C 1
ATOM 1485 O O . ARG A 1 201 ? 3.320 4.009 22.991 1.00 88.19 201 ARG A O 1
ATOM 1492 N N . ARG A 1 202 ? 1.964 3.241 24.599 1.00 88.94 202 ARG A N 1
ATOM 1493 C CA . ARG A 1 202 ? 3.042 2.941 25.541 1.00 88.94 202 ARG A CA 1
ATOM 1494 C C . ARG A 1 202 ? 3.626 1.569 25.232 1.00 88.94 202 ARG A C 1
ATOM 1496 O O . ARG A 1 202 ? 2.884 0.643 24.907 1.00 88.94 202 ARG A O 1
ATOM 1503 N N . TRP A 1 203 ? 4.939 1.462 25.365 1.00 90.88 203 TRP A N 1
ATOM 1504 C CA . TRP A 1 203 ? 5.693 0.243 25.114 1.00 90.88 203 TRP A CA 1
ATOM 1505 C C . TRP A 1 203 ? 6.327 -0.268 26.396 1.00 90.88 203 TRP A C 1
ATOM 1507 O O . TRP A 1 203 ? 6.761 0.505 27.248 1.00 90.88 203 TRP A O 1
ATOM 1517 N N . GLU A 1 204 ? 6.403 -1.588 26.511 1.00 90.31 204 GLU A N 1
ATOM 1518 C CA . GLU A 1 204 ? 7.235 -2.222 27.523 1.00 90.31 204 GLU A CA 1
ATOM 1519 C C . GLU A 1 204 ? 8.703 -2.013 27.144 1.00 90.31 204 GLU A C 1
ATOM 1521 O O . GLU A 1 204 ? 9.116 -2.327 26.025 1.00 90.31 204 GLU A O 1
ATOM 1526 N N . TRP A 1 205 ? 9.504 -1.524 28.087 1.00 87.88 205 TRP A N 1
ATOM 1527 C CA . TRP A 1 205 ? 10.948 -1.307 27.930 1.00 87.88 205 TRP A CA 1
ATOM 1528 C C . TRP A 1 205 ? 11.669 -2.549 27.377 1.00 87.88 205 TRP A C 1
ATOM 1530 O O . TRP A 1 205 ? 12.500 -2.424 26.486 1.00 87.88 205 TRP A O 1
ATOM 1540 N N . ARG A 1 206 ? 11.269 -3.757 27.805 1.00 88.38 206 ARG A N 1
ATOM 1541 C CA . ARG A 1 206 ? 11.763 -5.053 27.292 1.00 88.38 206 ARG A CA 1
ATOM 1542 C C . ARG A 1 206 ? 11.657 -5.163 25.774 1.00 88.38 206 ARG A C 1
ATOM 1544 O O . ARG A 1 206 ? 12.577 -5.646 25.128 1.00 88.38 206 ARG A O 1
ATOM 1551 N N . ARG A 1 207 ? 10.535 -4.716 25.207 1.00 88.75 207 ARG A N 1
ATOM 1552 C CA . ARG A 1 207 ? 10.295 -4.751 23.761 1.00 88.75 207 ARG A CA 1
ATOM 1553 C C . ARG A 1 207 ? 11.085 -3.661 23.046 1.00 88.75 207 ARG A C 1
ATOM 1555 O O . ARG A 1 207 ? 11.632 -3.935 21.988 1.00 88.75 207 ARG A O 1
ATOM 1562 N N . LEU A 1 208 ? 11.195 -2.467 23.634 1.00 88.56 208 LEU A N 1
ATOM 1563 C CA . LEU A 1 208 ? 11.999 -1.373 23.071 1.00 88.56 208 LEU A CA 1
ATOM 1564 C C . LEU A 1 208 ? 13.475 -1.761 22.930 1.00 88.56 208 LEU A C 1
ATOM 1566 O O . LEU A 1 208 ? 14.068 -1.522 21.881 1.00 88.56 208 LEU A O 1
ATOM 1570 N N . VAL A 1 209 ? 14.033 -2.432 23.943 1.00 90.62 209 VAL A N 1
ATOM 1571 C CA . VAL A 1 209 ? 15.423 -2.921 23.925 1.00 90.62 209 VAL A CA 1
ATOM 1572 C C . VAL A 1 209 ? 15.676 -3.899 22.774 1.00 90.62 209 VAL A C 1
ATOM 1574 O O . VAL A 1 209 ? 16.795 -3.962 22.286 1.00 90.62 209 VAL A O 1
ATOM 1577 N N . LEU A 1 210 ? 14.659 -4.623 22.296 1.00 91.50 210 LEU A N 1
ATOM 1578 C CA . LEU A 1 210 ? 14.781 -5.545 21.160 1.00 91.50 210 LEU A CA 1
ATOM 1579 C C . LEU A 1 210 ? 14.597 -4.867 19.793 1.00 91.50 210 LEU A C 1
ATOM 1581 O O . LEU A 1 210 ? 15.073 -5.393 18.790 1.00 91.50 210 LEU A O 1
ATOM 1585 N N . ILE A 1 211 ? 13.937 -3.706 19.727 1.00 89.81 211 ILE A N 1
ATOM 1586 C CA . ILE A 1 211 ? 13.730 -2.973 18.465 1.00 89.81 211 ILE A CA 1
ATOM 1587 C C . ILE A 1 211 ? 15.040 -2.364 17.971 1.00 89.81 211 ILE A C 1
ATOM 1589 O O . ILE A 1 211 ? 15.315 -2.413 16.778 1.00 89.81 211 ILE A O 1
ATOM 1593 N N . VAL A 1 212 ? 15.859 -1.823 18.878 1.00 87.88 212 VAL A N 1
ATOM 1594 C CA . VAL A 1 212 ? 17.155 -1.218 18.533 1.00 87.88 212 VAL A CA 1
ATOM 1595 C C . VAL A 1 212 ? 18.081 -2.206 17.805 1.00 87.88 212 VAL A C 1
ATOM 1597 O O . VAL A 1 212 ? 18.449 -1.916 16.668 1.00 87.88 212 VAL A O 1
ATOM 1600 N N . PRO A 1 213 ? 18.426 -3.385 18.363 1.00 88.62 213 PRO A N 1
ATOM 1601 C CA . PRO A 1 213 ? 19.263 -4.354 17.664 1.00 88.62 213 PRO A CA 1
ATOM 1602 C C . PRO A 1 213 ? 18.583 -4.918 16.413 1.00 88.62 213 PRO A C 1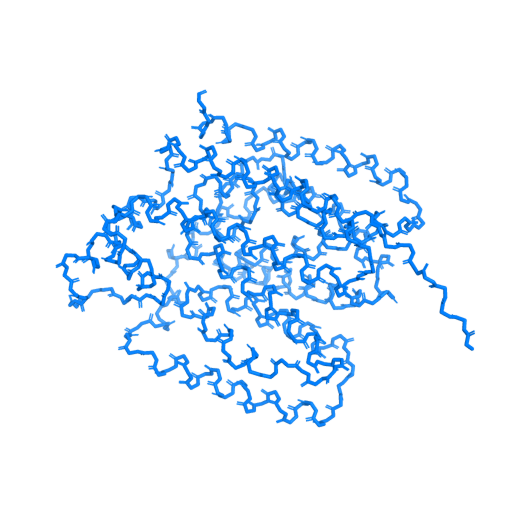
ATOM 1604 O O . PRO A 1 213 ? 19.278 -5.233 15.453 1.00 88.62 213 PRO A O 1
ATOM 1607 N N . ALA A 1 214 ? 17.246 -5.003 16.368 1.00 88.31 214 ALA A N 1
ATOM 1608 C CA . ALA A 1 214 ? 16.549 -5.391 15.144 1.00 88.31 214 ALA A CA 1
ATOM 1609 C C . ALA A 1 214 ? 16.725 -4.352 14.024 1.00 88.31 214 ALA A C 1
ATOM 1611 O O . ALA A 1 214 ? 16.979 -4.723 12.882 1.00 88.31 214 ALA A O 1
ATOM 1612 N N . GLY A 1 215 ? 16.657 -3.060 14.361 1.00 87.56 215 GLY A N 1
ATOM 1613 C CA . GLY A 1 215 ? 16.942 -1.961 13.441 1.00 87.56 215 GLY A CA 1
ATOM 1614 C C . GLY A 1 215 ? 18.397 -1.956 12.973 1.00 87.56 215 GLY A C 1
ATOM 1615 O O . GLY A 1 215 ? 18.652 -1.818 11.781 1.00 87.56 215 GLY A O 1
ATOM 1616 N N . VAL A 1 216 ? 19.349 -2.191 13.882 1.00 88.50 216 VAL A N 1
ATOM 1617 C CA . VAL A 1 216 ? 20.773 -2.345 13.530 1.00 88.50 216 VAL A CA 1
ATOM 1618 C C . VAL A 1 216 ? 20.977 -3.534 12.589 1.00 88.50 216 VAL A C 1
ATOM 1620 O O . VAL A 1 216 ? 21.647 -3.391 11.572 1.00 88.50 216 VAL A O 1
ATOM 1623 N N . GLY A 1 217 ? 20.367 -4.686 12.879 1.00 88.25 217 GLY A N 1
ATOM 1624 C CA . GLY A 1 217 ? 20.432 -5.870 12.021 1.00 88.25 217 GLY A CA 1
ATOM 1625 C C . GLY A 1 217 ? 19.819 -5.640 10.638 1.00 88.25 217 GLY A C 1
ATOM 1626 O O . GLY A 1 217 ? 20.391 -6.069 9.641 1.00 88.25 217 GLY A O 1
ATOM 1627 N N . ALA A 1 218 ? 18.701 -4.913 10.564 1.00 88.25 218 ALA A N 1
ATOM 1628 C CA . ALA A 1 218 ? 18.089 -4.504 9.304 1.00 88.25 218 ALA A CA 1
ATOM 1629 C C . ALA A 1 218 ? 19.034 -3.618 8.474 1.00 88.25 218 ALA A C 1
ATOM 1631 O O . ALA A 1 218 ? 19.248 -3.888 7.296 1.00 88.25 218 ALA A O 1
ATOM 1632 N N . ILE A 1 219 ? 19.648 -2.600 9.086 1.00 87.50 219 ILE A N 1
ATOM 1633 C CA . ILE A 1 219 ? 20.618 -1.728 8.406 1.00 87.50 219 ILE A CA 1
ATOM 1634 C C . ILE A 1 219 ? 21.831 -2.538 7.941 1.00 87.50 219 ILE A C 1
ATOM 1636 O O . ILE A 1 219 ? 22.221 -2.436 6.783 1.00 87.50 219 ILE A O 1
ATOM 1640 N N . ALA A 1 220 ? 22.392 -3.384 8.807 1.00 88.12 220 ALA A N 1
ATOM 1641 C CA . ALA A 1 220 ? 23.529 -4.233 8.465 1.00 88.12 220 ALA A CA 1
ATOM 1642 C C . ALA A 1 220 ? 23.217 -5.160 7.281 1.00 88.12 220 ALA A C 1
ATOM 1644 O O . ALA A 1 220 ? 24.047 -5.306 6.390 1.00 88.12 220 ALA A O 1
ATOM 1645 N N . LEU A 1 221 ? 22.013 -5.741 7.229 1.00 88.00 221 LEU A N 1
ATOM 1646 C CA . LEU A 1 221 ? 21.595 -6.603 6.123 1.00 88.00 221 LEU A CA 1
ATOM 1647 C C . LEU A 1 221 ? 21.413 -5.827 4.809 1.00 88.00 221 LEU A C 1
ATOM 1649 O O . LEU A 1 221 ? 21.768 -6.345 3.755 1.00 88.00 221 LEU A O 1
ATOM 1653 N N . ALA A 1 222 ? 20.902 -4.592 4.860 1.00 87.00 222 ALA A N 1
ATOM 1654 C CA . ALA A 1 222 ? 20.837 -3.729 3.679 1.00 87.00 222 ALA A CA 1
ATOM 1655 C C . ALA A 1 222 ? 22.238 -3.338 3.179 1.00 87.00 222 ALA A C 1
ATOM 1657 O O . ALA A 1 222 ? 22.491 -3.383 1.981 1.00 87.00 222 ALA A O 1
ATOM 1658 N N . LEU A 1 223 ? 23.156 -3.002 4.092 1.00 86.81 223 LEU A N 1
ATOM 1659 C CA . LEU A 1 223 ? 24.545 -2.653 3.766 1.00 86.81 223 LEU A CA 1
ATOM 1660 C C . LEU A 1 223 ? 25.365 -3.852 3.273 1.00 86.81 223 LEU A C 1
ATOM 1662 O O . LEU A 1 223 ? 26.328 -3.670 2.538 1.00 86.81 223 LEU A O 1
ATOM 1666 N N . ALA A 1 224 ? 24.987 -5.070 3.661 1.00 88.56 224 ALA A N 1
ATOM 1667 C CA . ALA A 1 224 ? 25.596 -6.300 3.168 1.00 88.56 224 ALA A CA 1
ATOM 1668 C C . ALA A 1 224 ? 25.152 -6.664 1.738 1.00 88.56 224 ALA A C 1
ATOM 1670 O O . ALA A 1 224 ? 25.631 -7.661 1.194 1.00 88.56 224 ALA A O 1
ATOM 1671 N N . TRP A 1 225 ? 24.233 -5.903 1.127 1.00 88.38 225 TRP A N 1
ATOM 1672 C CA . TRP A 1 225 ? 23.823 -6.137 -0.254 1.00 88.38 225 TRP A CA 1
ATOM 1673 C C . TRP A 1 225 ? 25.009 -5.904 -1.203 1.00 88.38 225 TRP A C 1
ATOM 1675 O O . TRP A 1 225 ? 25.601 -4.826 -1.183 1.00 88.38 225 TRP A O 1
ATOM 1685 N N . PRO A 1 226 ? 25.372 -6.887 -2.046 1.00 84.81 226 PRO A N 1
ATOM 1686 C CA . PRO A 1 226 ? 26.624 -6.845 -2.802 1.00 84.81 226 PRO A CA 1
ATOM 1687 C C . PRO A 1 226 ? 26.610 -5.853 -3.973 1.00 84.81 226 PRO A C 1
ATOM 1689 O O . PRO A 1 226 ? 27.656 -5.625 -4.576 1.00 84.81 226 PRO A O 1
ATOM 1692 N N . TYR A 1 227 ? 25.451 -5.276 -4.314 1.00 78.31 227 TYR A N 1
ATOM 1693 C CA . TYR A 1 227 ? 25.320 -4.353 -5.438 1.00 78.31 227 TYR A CA 1
ATOM 1694 C C . TYR A 1 227 ? 25.295 -2.890 -4.956 1.00 78.31 227 TYR A C 1
ATOM 1696 O O . TYR A 1 227 ? 24.420 -2.520 -4.167 1.00 78.31 227 TYR A O 1
ATOM 1704 N N . PRO A 1 228 ? 26.237 -2.051 -5.420 1.00 58.19 228 PRO A N 1
ATOM 1705 C CA . PRO A 1 228 ? 26.474 -0.723 -4.864 1.00 58.19 228 PRO A CA 1
ATOM 1706 C C . PRO A 1 228 ? 25.592 0.350 -5.516 1.00 58.19 228 PRO A C 1
ATOM 1708 O O . PRO A 1 228 ? 26.080 1.035 -6.397 1.00 58.19 228 PRO A O 1
ATOM 1711 N N . ASP A 1 229 ? 24.310 0.482 -5.150 1.00 65.38 229 ASP A N 1
ATOM 1712 C CA . ASP A 1 229 ? 23.595 1.779 -5.236 1.00 65.38 229 ASP A CA 1
ATOM 1713 C C . ASP A 1 229 ? 22.197 1.744 -4.581 1.00 65.38 229 ASP A C 1
ATOM 1715 O O . ASP A 1 229 ? 21.163 1.756 -5.243 1.00 65.38 229 ASP A O 1
ATOM 1719 N N . VAL A 1 230 ? 22.131 1.652 -3.252 1.00 57.69 230 VAL A N 1
ATOM 1720 C CA . VAL A 1 230 ? 20.842 1.761 -2.527 1.00 57.69 230 VAL A CA 1
ATOM 1721 C C . VAL A 1 230 ? 20.602 3.203 -2.056 1.00 57.69 230 VAL A C 1
ATOM 1723 O O . VAL A 1 230 ? 19.486 3.587 -1.710 1.00 57.69 230 VAL A O 1
ATOM 1726 N N . THR A 1 231 ? 21.657 4.021 -2.043 1.00 53.88 231 THR A N 1
ATOM 1727 C CA . THR A 1 231 ? 21.674 5.369 -1.466 1.00 53.88 231 THR A CA 1
ATOM 1728 C C . THR A 1 231 ? 21.500 6.483 -2.497 1.00 53.88 231 THR A C 1
ATOM 1730 O O . THR A 1 231 ? 21.111 7.579 -2.105 1.00 53.88 231 THR A O 1
ATOM 1733 N N . GLY A 1 232 ? 21.732 6.231 -3.791 1.00 57.16 232 GLY A N 1
ATOM 1734 C CA . GLY A 1 232 ? 21.596 7.231 -4.858 1.00 57.16 232 GLY A CA 1
ATOM 1735 C C . GLY A 1 232 ? 20.154 7.581 -5.246 1.00 57.16 232 GLY A C 1
ATOM 1736 O O . GLY A 1 232 ? 19.926 8.574 -5.929 1.00 57.16 232 GLY A O 1
ATOM 1737 N N . VAL A 1 233 ? 19.157 6.815 -4.781 1.00 55.25 233 VAL A N 1
ATOM 1738 C CA . VAL A 1 233 ? 17.739 6.971 -5.180 1.00 55.25 233 VAL A CA 1
ATOM 1739 C C . VAL A 1 233 ? 17.070 8.221 -4.579 1.00 55.25 233 VAL A C 1
ATOM 1741 O O . VAL A 1 233 ? 16.029 8.658 -5.062 1.00 55.25 233 VAL A O 1
ATOM 1744 N N . LEU A 1 234 ? 17.667 8.835 -3.553 1.00 56.53 234 LEU A N 1
ATOM 1745 C CA . LEU A 1 234 ? 17.230 10.124 -2.999 1.00 56.53 234 LEU A CA 1
ATOM 1746 C C . LEU A 1 234 ? 18.099 11.272 -3.538 1.00 56.53 234 LEU A C 1
ATOM 1748 O O . LEU A 1 234 ? 18.568 12.107 -2.769 1.00 56.53 234 LEU A O 1
ATOM 1752 N N . GLY A 1 235 ? 18.365 11.269 -4.845 1.00 54.44 235 GLY A N 1
ATOM 1753 C CA . GLY A 1 235 ? 19.141 12.316 -5.503 1.00 54.44 235 GLY A CA 1
ATOM 1754 C C . GLY A 1 235 ? 18.509 13.700 -5.322 1.00 54.44 235 GLY A C 1
ATOM 1755 O O . GLY A 1 235 ? 17.301 13.867 -5.467 1.00 54.44 235 GLY A O 1
ATOM 1756 N N . ASP A 1 236 ? 19.341 14.699 -5.030 1.00 57.66 236 ASP A N 1
ATOM 1757 C CA . ASP A 1 236 ? 18.957 16.106 -4.835 1.00 57.66 236 ASP A CA 1
ATOM 1758 C C . ASP A 1 236 ? 18.771 16.874 -6.165 1.00 57.66 236 ASP A C 1
ATOM 1760 O O . ASP A 1 236 ? 18.940 18.094 -6.205 1.00 57.66 236 ASP A O 1
ATOM 1764 N N . SER A 1 237 ? 18.445 16.204 -7.281 1.00 67.19 237 SER A N 1
ATOM 1765 C CA . SER A 1 237 ? 18.207 16.935 -8.532 1.00 67.19 237 SER A CA 1
ATOM 1766 C C . SER A 1 237 ? 16.802 17.564 -8.530 1.00 67.19 237 SER A C 1
ATOM 1768 O O . SER A 1 237 ? 15.811 16.867 -8.297 1.00 67.19 237 SER A O 1
ATOM 1770 N N . PRO A 1 238 ? 16.671 18.877 -8.805 1.00 71.12 238 PRO A N 1
ATOM 1771 C CA . PRO A 1 238 ? 15.366 19.535 -8.921 1.00 71.12 238 PRO A CA 1
ATOM 1772 C C . PRO A 1 238 ? 14.442 18.856 -9.944 1.00 71.12 238 PRO A C 1
ATOM 1774 O O . PRO A 1 238 ? 13.250 18.692 -9.697 1.00 71.12 238 PRO A O 1
ATOM 1777 N N . GLU A 1 239 ? 15.021 18.358 -11.038 1.00 78.31 239 GLU A N 1
ATOM 1778 C CA . GLU A 1 239 ? 14.336 17.613 -12.102 1.00 78.31 239 GLU A CA 1
ATOM 1779 C C . GLU A 1 239 ? 13.642 16.346 -11.576 1.00 78.31 239 GLU A C 1
ATOM 1781 O O . GLU A 1 239 ? 12.538 16.012 -12.006 1.00 78.31 239 GLU A O 1
ATOM 1786 N N . PHE A 1 240 ? 14.245 15.650 -10.603 1.00 81.12 240 PHE A N 1
ATOM 1787 C CA . PHE A 1 240 ? 13.640 14.466 -9.995 1.00 81.12 240 PHE A CA 1
ATOM 1788 C C . PHE A 1 240 ? 12.383 14.815 -9.191 1.00 81.12 240 PHE A C 1
ATOM 1790 O O . PHE A 1 240 ? 11.402 14.068 -9.224 1.00 81.12 240 PHE A O 1
ATOM 1797 N N . SER A 1 241 ? 12.382 15.953 -8.493 1.00 83.69 241 SER A N 1
ATOM 1798 C CA . SER A 1 241 ? 11.202 16.438 -7.771 1.00 83.69 241 SER A CA 1
ATOM 1799 C C . SER A 1 241 ? 10.085 16.822 -8.746 1.00 83.69 241 SER A C 1
ATOM 1801 O O . SER A 1 241 ? 8.952 16.371 -8.593 1.00 83.69 241 SER A O 1
ATOM 1803 N N . GLU A 1 242 ? 10.393 17.585 -9.796 1.00 86.62 242 GLU A N 1
ATOM 1804 C CA . GLU A 1 242 ? 9.390 18.113 -10.733 1.00 86.62 242 GLU A CA 1
ATOM 1805 C C . GLU A 1 242 ? 8.581 17.029 -11.454 1.00 86.62 242 GLU A C 1
ATOM 1807 O O . GLU A 1 242 ? 7.368 17.177 -11.607 1.00 86.62 242 GLU A O 1
ATOM 1812 N N . VAL A 1 243 ? 9.194 15.890 -11.792 1.00 87.75 243 VAL A N 1
ATOM 1813 C CA . VAL A 1 243 ? 8.489 14.733 -12.386 1.00 87.75 243 VAL A CA 1
ATOM 1814 C C . VAL A 1 243 ? 7.336 14.229 -11.500 1.00 87.75 243 VAL A C 1
ATOM 1816 O O . VAL A 1 243 ? 6.384 13.619 -11.989 1.00 87.75 243 VAL A O 1
ATOM 1819 N N . HIS A 1 244 ? 7.381 14.501 -10.195 1.00 90.12 244 HIS A N 1
ATOM 1820 C CA . HIS A 1 244 ? 6.350 14.108 -9.239 1.00 90.12 244 HIS A CA 1
ATOM 1821 C C . HIS A 1 244 ? 5.311 15.200 -8.964 1.00 90.12 244 HIS A C 1
ATOM 1823 O O . HIS A 1 244 ? 4.293 14.891 -8.343 1.00 90.12 244 HIS A O 1
ATOM 1829 N N . ALA A 1 245 ? 5.512 16.439 -9.428 1.00 91.94 245 ALA A N 1
ATOM 1830 C CA . ALA A 1 245 ? 4.559 17.536 -9.243 1.00 91.94 245 ALA A CA 1
ATOM 1831 C C . ALA A 1 245 ? 3.129 17.181 -9.691 1.00 91.94 245 ALA A C 1
ATOM 1833 O O . ALA A 1 245 ? 2.198 17.468 -8.927 1.00 91.94 245 ALA A O 1
ATOM 1834 N N . PRO A 1 246 ? 2.925 16.445 -10.811 1.00 92.44 246 PRO A N 1
ATOM 1835 C CA . PRO A 1 246 ? 1.596 16.011 -11.200 1.00 92.44 246 PRO A CA 1
ATOM 1836 C C . PRO A 1 246 ? 0.865 15.263 -10.091 1.00 92.44 246 PRO A C 1
ATOM 1838 O O . PRO A 1 246 ? -0.336 15.432 -9.975 1.00 92.44 246 PRO A O 1
ATOM 1841 N N . LEU A 1 247 ? 1.532 14.493 -9.219 1.00 92.25 247 LEU A N 1
ATOM 1842 C CA . LEU A 1 247 ? 0.872 13.752 -8.131 1.00 92.25 247 LEU A CA 1
ATOM 1843 C C . LEU A 1 247 ? 0.033 14.641 -7.196 1.00 92.25 247 LEU A C 1
ATOM 1845 O O . LEU A 1 247 ? -0.861 14.117 -6.529 1.00 92.25 247 LEU A O 1
ATOM 1849 N N . LEU A 1 248 ? 0.321 15.941 -7.114 1.00 93.88 248 LEU A N 1
ATOM 1850 C CA . LEU A 1 248 ? -0.376 16.892 -6.246 1.00 93.88 248 LEU A CA 1
ATOM 1851 C C . LEU A 1 248 ? -1.294 17.862 -6.995 1.00 93.88 248 LEU A C 1
ATOM 1853 O O . LEU A 1 248 ? -1.965 18.665 -6.348 1.00 93.88 248 LEU A O 1
ATOM 1857 N N . GLU A 1 249 ? -1.366 17.781 -8.319 1.00 93.00 249 GLU A N 1
ATOM 1858 C CA . GLU A 1 249 ? -2.335 18.534 -9.114 1.00 93.00 249 GLU A CA 1
ATOM 1859 C C . GLU A 1 249 ? -3.742 17.956 -8.923 1.00 93.00 249 GLU A C 1
ATOM 1861 O O . GLU A 1 249 ? -3.938 16.739 -8.898 1.00 93.00 249 GLU A O 1
ATOM 1866 N N . ASP A 1 250 ? -4.741 18.828 -8.791 1.00 93.50 250 ASP A N 1
ATOM 1867 C CA . ASP A 1 250 ? -6.147 18.459 -8.584 1.00 93.50 250 ASP A CA 1
ATOM 1868 C C . ASP A 1 250 ? -6.364 17.323 -7.561 1.00 93.50 250 ASP A C 1
ATOM 1870 O O . ASP A 1 250 ? -7.034 16.321 -7.845 1.00 93.50 250 ASP A O 1
ATOM 1874 N N . PRO A 1 251 ? -5.844 17.455 -6.324 1.00 93.75 251 PRO A N 1
ATOM 1875 C CA . PRO A 1 251 ? -5.835 16.358 -5.356 1.00 93.75 251 PRO A CA 1
ATOM 1876 C C . PRO A 1 251 ? -7.255 15.945 -4.944 1.00 93.75 251 PRO A C 1
ATOM 1878 O O . PRO A 1 251 ? -7.496 14.800 -4.567 1.00 93.75 251 PRO A O 1
ATOM 1881 N N . HIS A 1 252 ? -8.221 16.858 -5.056 1.00 94.75 252 HIS A N 1
ATOM 1882 C CA . HIS A 1 252 ? -9.635 16.587 -4.822 1.00 94.75 252 HIS A CA 1
ATOM 1883 C C . HIS A 1 252 ? -10.244 15.672 -5.897 1.00 94.75 252 HIS A C 1
ATOM 1885 O O . HIS A 1 252 ? -11.074 14.828 -5.565 1.00 94.75 252 HIS A O 1
ATOM 1891 N 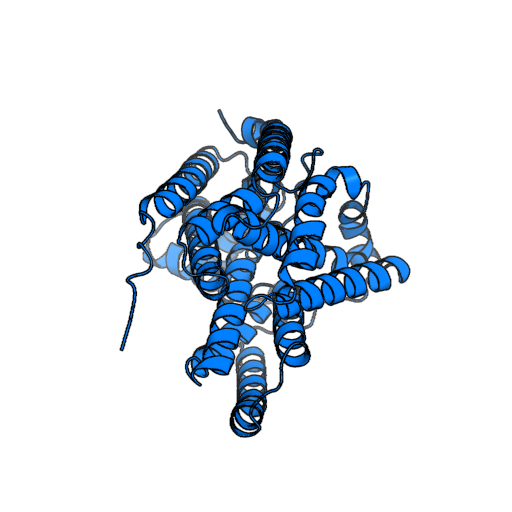N . LEU A 1 253 ? -9.805 15.776 -7.156 1.00 94.75 253 LEU A N 1
ATOM 1892 C CA . LEU A 1 253 ? -10.241 14.871 -8.220 1.00 94.75 253 LEU A CA 1
ATOM 1893 C C . LEU A 1 253 ? -9.546 13.515 -8.109 1.00 94.75 253 LEU A C 1
ATOM 1895 O O . LEU A 1 253 ? -10.203 12.501 -8.315 1.00 94.75 253 LEU A O 1
ATOM 1899 N N . ARG A 1 254 ? -8.263 13.479 -7.723 1.00 94.50 254 ARG A N 1
ATOM 1900 C CA . ARG A 1 254 ? -7.455 12.242 -7.683 1.00 94.50 254 ARG A CA 1
ATOM 1901 C C . ARG A 1 254 ? -7.639 11.415 -6.411 1.00 94.50 254 ARG A C 1
ATOM 1903 O O . ARG A 1 254 ? -7.583 10.189 -6.458 1.00 94.50 254 ARG A O 1
ATOM 1910 N N . TYR A 1 255 ? -7.872 12.074 -5.275 1.00 95.88 255 TYR A N 1
ATOM 1911 C CA . TYR A 1 255 ? -7.899 11.443 -3.947 1.00 95.88 255 TYR A CA 1
ATOM 1912 C C . TYR A 1 255 ? -9.160 11.770 -3.133 1.00 95.88 255 TYR A C 1
ATOM 1914 O O . TYR A 1 255 ? -9.304 11.309 -1.998 1.00 95.88 255 TYR A O 1
ATOM 1922 N N . GLY A 1 256 ? -10.085 12.569 -3.676 1.00 96.31 256 GLY A N 1
ATOM 1923 C CA . GLY A 1 256 ? -11.242 13.073 -2.932 1.00 96.31 256 GLY A CA 1
ATOM 1924 C C . GLY A 1 256 ? -12.163 11.985 -2.383 1.00 96.31 256 GLY A C 1
ATOM 1925 O O . GLY A 1 256 ? -12.743 12.165 -1.313 1.00 96.31 256 GLY A O 1
ATOM 1926 N N . LEU A 1 257 ? -12.262 10.823 -3.038 1.00 97.75 257 LEU A N 1
ATOM 1927 C CA . LEU A 1 257 ? -13.092 9.719 -2.542 1.00 97.75 257 LEU A CA 1
ATOM 1928 C C . LEU A 1 257 ? -12.495 9.073 -1.286 1.00 97.75 257 LEU A C 1
ATOM 1930 O O . LEU A 1 257 ? -13.242 8.607 -0.422 1.00 97.75 257 LEU A O 1
ATOM 1934 N N . ALA A 1 258 ? -11.169 9.106 -1.120 1.00 97.38 258 ALA A N 1
ATOM 1935 C CA . ALA A 1 258 ? -10.515 8.622 0.093 1.00 97.38 258 ALA A CA 1
ATOM 1936 C C . ALA A 1 258 ? -10.883 9.457 1.332 1.00 97.38 258 ALA A C 1
ATOM 1938 O O . ALA A 1 258 ? -10.856 8.937 2.453 1.00 97.38 258 ALA A O 1
ATOM 1939 N N . LEU A 1 259 ? -11.301 10.721 1.155 1.00 97.38 259 LEU A N 1
ATOM 1940 C CA . LEU A 1 259 ? -11.767 11.582 2.250 1.00 97.38 259 LEU A CA 1
ATOM 1941 C C . LEU A 1 259 ? -13.021 11.034 2.932 1.00 97.38 259 LEU A C 1
ATOM 1943 O O . LEU A 1 259 ? -13.256 11.333 4.106 1.00 97.38 259 LEU A O 1
ATOM 1947 N N . LEU A 1 260 ? -13.771 10.150 2.262 1.00 97.88 260 LEU A N 1
ATOM 1948 C CA . LEU A 1 260 ? -14.843 9.403 2.906 1.00 97.88 260 LEU A CA 1
ATOM 1949 C C . LEU A 1 260 ? -14.342 8.621 4.117 1.00 97.88 260 LEU A C 1
ATOM 1951 O O . LEU A 1 260 ? -15.147 8.374 4.995 1.00 97.88 260 LEU A O 1
ATOM 1955 N N . GLY A 1 261 ? -13.062 8.257 4.226 1.00 97.88 261 GLY A N 1
ATOM 1956 C CA . GLY A 1 261 ? -12.511 7.586 5.407 1.00 97.88 261 GLY A CA 1
ATOM 1957 C C . GLY A 1 261 ? -12.129 8.503 6.574 1.00 97.88 261 GLY A C 1
ATOM 1958 O O . GLY A 1 261 ? -11.905 8.004 7.678 1.00 97.88 261 GLY A O 1
ATOM 1959 N N . VAL A 1 262 ? -12.096 9.827 6.389 1.00 97.88 262 VAL A N 1
ATOM 1960 C CA . VAL A 1 262 ? -11.682 10.775 7.441 1.00 97.88 262 VAL A CA 1
ATOM 1961 C C . VAL A 1 262 ? -12.631 10.755 8.646 1.00 97.88 262 VAL A C 1
ATOM 1963 O O . VAL A 1 262 ? -12.148 10.580 9.769 1.00 97.88 262 VAL A O 1
ATOM 1966 N N . PRO A 1 263 ? -13.970 10.826 8.487 1.00 97.50 263 PRO A N 1
ATOM 1967 C CA . PRO A 1 263 ? -14.873 10.670 9.627 1.00 97.50 263 PRO A CA 1
ATOM 1968 C C . PRO A 1 263 ? -14.675 9.327 10.344 1.00 97.50 263 PRO A C 1
ATOM 1970 O O . PRO A 1 263 ? -14.650 9.276 11.574 1.00 97.50 263 PRO A O 1
ATOM 1973 N N . ALA A 1 264 ? -14.460 8.236 9.601 1.00 96.75 264 ALA A N 1
ATOM 1974 C CA . ALA A 1 264 ? -14.198 6.919 10.178 1.00 96.75 264 ALA A CA 1
ATOM 1975 C C . ALA A 1 264 ? -12.890 6.859 10.988 1.00 96.75 264 ALA A C 1
ATOM 1977 O O . ALA A 1 264 ? -12.859 6.179 12.021 1.00 96.75 264 ALA A O 1
ATOM 1978 N N . LEU A 1 265 ? -11.836 7.579 10.580 1.00 96.56 265 LEU A N 1
ATOM 1979 C CA . LEU A 1 265 ? -10.605 7.730 11.368 1.00 96.56 265 LEU A CA 1
ATOM 1980 C C . LEU A 1 265 ? -10.902 8.387 12.720 1.00 96.56 265 LEU A C 1
ATOM 1982 O O . LEU A 1 265 ? -10.516 7.859 13.767 1.00 96.56 265 LEU A O 1
ATOM 1986 N N . LEU A 1 266 ? -11.654 9.490 12.706 1.00 96.56 266 LEU A N 1
ATOM 1987 C CA . LEU A 1 266 ? -11.994 10.255 13.906 1.00 96.56 266 LEU A CA 1
ATOM 1988 C C . LEU A 1 266 ? -12.904 9.460 14.855 1.00 96.56 266 LEU A C 1
ATOM 1990 O O . LEU A 1 266 ? -12.581 9.299 16.034 1.00 96.56 266 LEU A O 1
ATOM 1994 N N . TYR A 1 267 ? -13.994 8.870 14.351 1.00 94.31 267 TYR A N 1
ATOM 1995 C CA . TYR A 1 267 ? -14.871 7.996 15.147 1.00 94.31 267 TYR A CA 1
ATOM 1996 C C . TYR A 1 267 ? -14.139 6.756 15.670 1.00 94.31 267 TYR A C 1
ATOM 1998 O O . TYR A 1 267 ? -14.450 6.220 16.739 1.00 94.31 267 TYR A O 1
ATOM 2006 N N . GLY A 1 268 ? -13.162 6.285 14.901 1.00 93.12 268 GLY A N 1
ATOM 2007 C CA . GLY A 1 268 ? -12.376 5.103 15.182 1.00 93.12 268 GLY A CA 1
ATOM 2008 C C . GLY A 1 268 ? -11.274 5.298 16.218 1.00 93.12 268 GLY A C 1
ATOM 2009 O O . GLY A 1 268 ? -10.707 4.294 16.641 1.00 93.12 268 GLY A O 1
ATOM 2010 N N . VAL A 1 269 ? -10.966 6.526 16.654 1.00 95.56 269 VAL A N 1
ATOM 2011 C CA . VAL A 1 269 ? -9.757 6.822 17.447 1.00 95.56 269 VAL A CA 1
ATOM 2012 C C . VAL A 1 269 ? -9.669 6.020 18.750 1.00 95.56 269 VAL A C 1
ATOM 2014 O O . VAL A 1 269 ? -8.593 5.581 19.144 1.00 95.56 269 VAL A O 1
ATOM 2017 N N . ARG A 1 270 ? -10.800 5.757 19.418 1.00 93.38 270 ARG A N 1
ATOM 2018 C CA . ARG A 1 270 ? -10.838 4.993 20.682 1.00 93.38 270 ARG A CA 1
ATOM 2019 C C . ARG A 1 270 ? -10.861 3.472 20.489 1.00 93.38 270 ARG A C 1
ATOM 2021 O O . ARG A 1 270 ? -10.884 2.735 21.470 1.00 93.38 270 ARG A O 1
ATOM 2028 N N . ARG A 1 271 ? -10.885 2.985 19.248 1.00 92.75 271 ARG A N 1
ATOM 2029 C CA . ARG A 1 271 ? -10.927 1.551 18.924 1.00 92.75 271 ARG A CA 1
ATOM 2030 C C . ARG A 1 271 ? -9.515 0.959 18.840 1.00 92.75 271 ARG A C 1
ATOM 2032 O O . ARG A 1 271 ? -8.518 1.686 18.821 1.00 92.75 271 ARG A O 1
ATOM 2039 N N . ARG A 1 272 ? -9.412 -0.376 18.790 1.00 92.12 272 ARG A N 1
ATOM 2040 C CA . ARG A 1 272 ? -8.128 -1.086 18.617 1.00 92.12 272 ARG A CA 1
ATOM 2041 C C . ARG A 1 272 ? -7.430 -0.573 17.356 1.00 92.12 272 ARG A C 1
ATOM 2043 O O . ARG A 1 272 ? -8.071 -0.464 16.323 1.00 92.12 272 ARG A O 1
ATOM 2050 N N . LEU A 1 273 ? -6.159 -0.190 17.459 1.00 94.75 273 LEU A N 1
ATOM 2051 C CA . LEU A 1 273 ? -5.392 0.446 16.376 1.00 94.75 273 LEU A CA 1
ATOM 2052 C C . LEU A 1 273 ? -5.950 1.784 15.831 1.00 94.75 273 LEU A C 1
ATOM 2054 O O . LEU A 1 273 ? -5.444 2.307 14.849 1.00 94.75 273 LEU A O 1
ATOM 2058 N N . GLY A 1 274 ? -6.980 2.378 16.444 1.00 96.19 274 GLY A N 1
ATOM 2059 C CA . GLY A 1 274 ? -7.596 3.613 15.945 1.00 96.19 274 GLY A CA 1
ATOM 2060 C C . GLY A 1 274 ? -6.696 4.847 16.014 1.00 96.19 274 GLY A C 1
ATOM 2061 O O . GLY A 1 274 ? -6.642 5.619 15.062 1.00 96.19 274 GLY A O 1
ATOM 2062 N N . ARG A 1 275 ? -5.978 5.020 17.133 1.00 97.31 275 ARG A N 1
ATOM 2063 C CA . ARG A 1 275 ? -4.995 6.104 17.308 1.00 97.31 275 ARG A CA 1
ATOM 2064 C C . ARG A 1 275 ? -3.823 5.954 16.351 1.00 97.31 275 ARG A C 1
ATOM 2066 O O . ARG A 1 275 ? -3.373 6.946 15.800 1.00 97.31 275 ARG A O 1
ATOM 2073 N N . GLU A 1 276 ? -3.364 4.722 16.158 1.00 97.69 276 GLU A N 1
ATOM 2074 C CA . GLU A 1 276 ? -2.294 4.381 15.227 1.00 97.69 276 GLU A CA 1
ATOM 2075 C C . GLU A 1 276 ? -2.637 4.840 13.809 1.00 97.69 276 GLU A C 1
ATOM 2077 O O . GLU A 1 276 ? -1.877 5.612 13.238 1.00 97.69 276 GLU A O 1
ATOM 2082 N N . LEU A 1 277 ? -3.806 4.453 13.276 1.00 98.12 277 LEU A N 1
ATOM 2083 C CA . LEU A 1 277 ? -4.231 4.872 11.933 1.00 98.12 277 LEU A CA 1
ATOM 2084 C C . LEU A 1 277 ? -4.282 6.401 11.796 1.00 98.12 277 LEU A C 1
ATOM 2086 O O . LEU A 1 277 ? -3.815 6.943 10.799 1.00 98.12 277 LEU A O 1
ATOM 2090 N N . LEU A 1 278 ? -4.823 7.096 12.804 1.00 98.44 278 LEU A N 1
ATOM 2091 C CA . LEU A 1 278 ? -4.913 8.557 12.802 1.00 98.44 278 LEU A CA 1
ATOM 2092 C C . LEU A 1 278 ? -3.529 9.219 12.812 1.00 98.44 278 LEU A C 1
ATOM 2094 O O . LEU A 1 278 ? -3.306 10.158 12.055 1.00 98.44 278 LEU A O 1
ATOM 2098 N N . ILE A 1 279 ? -2.605 8.739 13.648 1.00 98.38 279 ILE A N 1
ATOM 2099 C CA . ILE A 1 279 ? -1.248 9.295 13.732 1.00 98.38 279 ILE A CA 1
ATOM 2100 C C . ILE A 1 279 ? -0.478 9.022 12.442 1.00 98.38 279 ILE A C 1
ATOM 2102 O O . ILE A 1 279 ? 0.171 9.929 11.939 1.00 98.38 279 ILE A O 1
ATOM 2106 N N . ILE A 1 280 ? -0.570 7.817 11.874 1.00 98.44 280 ILE A N 1
ATOM 2107 C CA . ILE A 1 280 ? 0.090 7.494 10.600 1.00 98.44 280 ILE A CA 1
ATOM 2108 C C . ILE A 1 280 ? -0.453 8.388 9.480 1.00 98.44 280 ILE A C 1
ATOM 2110 O O . ILE A 1 280 ? 0.334 8.947 8.720 1.00 98.44 280 ILE A O 1
ATOM 2114 N N . ALA A 1 281 ? -1.775 8.577 9.408 1.00 98.50 281 ALA A N 1
ATOM 2115 C CA . ALA A 1 281 ? -2.389 9.490 8.448 1.00 98.50 281 ALA A CA 1
ATOM 2116 C C . ALA A 1 281 ? -1.905 10.934 8.654 1.00 98.50 281 ALA A C 1
ATOM 2118 O O . ALA A 1 281 ? -1.540 11.595 7.691 1.00 98.50 281 ALA A O 1
ATOM 2119 N N . ALA A 1 282 ? -1.849 11.413 9.900 1.00 98.38 282 ALA A N 1
ATOM 2120 C CA . ALA A 1 282 ? -1.384 12.761 10.216 1.00 98.38 282 ALA A CA 1
ATOM 2121 C C . ALA A 1 282 ? 0.102 12.966 9.879 1.00 98.38 282 ALA A C 1
ATOM 2123 O O . ALA A 1 282 ? 0.451 13.986 9.292 1.00 98.38 282 ALA A O 1
ATOM 2124 N N . LEU A 1 283 ? 0.966 11.997 10.203 1.00 98.25 283 LEU A N 1
ATOM 2125 C CA . LEU A 1 283 ? 2.389 12.027 9.854 1.00 98.25 283 LEU A CA 1
ATOM 2126 C C . LEU A 1 283 ? 2.582 12.015 8.336 1.00 98.25 283 LEU A C 1
ATOM 2128 O O . LEU A 1 283 ? 3.327 12.840 7.822 1.00 98.25 283 LEU A O 1
ATOM 2132 N N . GLY A 1 284 ? 1.886 11.129 7.619 1.00 97.69 284 GLY A N 1
ATOM 2133 C CA . GLY A 1 284 ? 1.942 11.065 6.158 1.00 97.69 284 GLY A CA 1
ATOM 2134 C C . GLY A 1 284 ? 1.499 12.375 5.508 1.00 97.69 284 GLY A C 1
ATOM 2135 O O . GLY A 1 284 ? 2.237 12.933 4.702 1.00 97.69 284 GLY A O 1
ATOM 2136 N N . THR A 1 285 ? 0.348 12.919 5.918 1.00 97.94 285 THR A N 1
ATOM 2137 C CA . THR A 1 285 ? -0.146 14.219 5.435 1.00 97.94 285 THR A CA 1
ATOM 2138 C C . THR A 1 285 ? 0.827 15.349 5.764 1.00 97.94 285 THR A C 1
ATOM 2140 O O . THR A 1 285 ? 1.075 16.202 4.917 1.00 97.94 285 THR A O 1
ATOM 2143 N N . GLY A 1 286 ? 1.405 15.351 6.969 1.00 98.00 286 GLY A N 1
ATOM 2144 C CA . GLY A 1 286 ? 2.396 16.340 7.387 1.00 98.00 286 GLY A CA 1
ATOM 2145 C C . GLY A 1 286 ? 3.660 16.297 6.532 1.00 98.00 286 GLY A C 1
ATOM 2146 O O . GLY A 1 286 ? 4.101 17.339 6.062 1.00 98.00 286 GLY A O 1
ATOM 2147 N N . VAL A 1 287 ? 4.205 15.104 6.271 1.00 96.69 287 VAL A N 1
ATOM 2148 C CA . VAL A 1 287 ? 5.385 14.940 5.408 1.00 96.69 287 VAL A CA 1
ATOM 2149 C C . VAL A 1 287 ? 5.087 15.388 3.982 1.00 96.69 287 VAL A C 1
ATOM 2151 O O . VAL A 1 287 ? 5.852 16.178 3.444 1.00 96.69 287 VAL A O 1
ATOM 2154 N N . VAL A 1 288 ? 3.967 14.952 3.393 1.00 96.62 288 VAL A N 1
ATOM 2155 C CA . VAL A 1 288 ? 3.563 15.380 2.041 1.00 96.62 288 VAL A CA 1
ATOM 2156 C C . VAL A 1 288 ? 3.413 16.900 1.979 1.00 96.62 288 VAL A C 1
ATOM 2158 O O . VAL A 1 288 ? 3.950 17.525 1.073 1.00 96.62 288 VAL A O 1
ATOM 2161 N N . GLY A 1 289 ? 2.718 17.505 2.947 1.00 96.69 289 GLY A N 1
ATOM 2162 C CA . GLY A 1 289 ? 2.459 18.945 2.963 1.00 96.69 289 GLY A CA 1
ATOM 2163 C C . GLY A 1 289 ? 3.722 19.787 3.146 1.00 96.69 289 GLY A C 1
ATOM 2164 O O . GLY A 1 289 ? 3.931 20.739 2.399 1.00 96.69 289 GLY A O 1
ATOM 2165 N N . VAL A 1 290 ? 4.582 19.429 4.105 1.00 97.00 290 VAL A N 1
ATOM 2166 C CA . VAL A 1 290 ? 5.846 20.144 4.359 1.00 97.00 290 VAL A CA 1
ATOM 2167 C C . VAL A 1 290 ? 6.807 19.991 3.182 1.00 97.00 290 VAL A C 1
ATOM 2169 O O . VAL A 1 290 ? 7.417 20.974 2.769 1.00 97.00 290 VAL A O 1
ATOM 2172 N N . ALA A 1 291 ? 6.919 18.788 2.616 1.00 93.62 291 ALA A N 1
ATOM 2173 C CA . ALA A 1 291 ? 7.780 18.536 1.468 1.00 93.62 291 ALA A CA 1
ATOM 2174 C C . ALA A 1 291 ? 7.294 19.281 0.217 1.00 93.62 291 ALA A C 1
ATOM 2176 O O . ALA A 1 291 ? 8.082 19.973 -0.419 1.00 93.62 291 ALA A O 1
ATOM 2177 N N . ALA A 1 292 ? 5.992 19.235 -0.081 1.00 93.69 292 ALA A N 1
ATOM 2178 C CA . ALA A 1 292 ? 5.409 19.978 -1.196 1.00 93.69 292 ALA A CA 1
ATOM 2179 C C . ALA A 1 292 ? 5.619 21.492 -1.050 1.00 93.69 292 ALA A C 1
ATOM 2181 O O . ALA A 1 292 ? 5.987 22.156 -2.015 1.00 93.69 292 ALA A O 1
ATOM 2182 N N . TRP A 1 293 ? 5.455 22.036 0.162 1.00 95.06 293 TRP A N 1
ATOM 2183 C CA . TRP A 1 293 ? 5.743 23.446 0.440 1.00 95.06 293 TRP A CA 1
ATOM 2184 C C . TRP A 1 293 ? 7.222 23.802 0.219 1.00 95.06 293 TRP A C 1
ATOM 2186 O O . TRP A 1 293 ? 7.528 24.901 -0.234 1.00 95.06 293 TRP A O 1
ATOM 2196 N N . ALA A 1 294 ? 8.131 22.862 0.479 1.00 93.00 294 ALA A N 1
ATOM 2197 C CA . ALA A 1 294 ? 9.559 22.995 0.206 1.00 93.00 294 ALA A CA 1
ATOM 2198 C C . ALA A 1 294 ? 9.954 22.683 -1.256 1.00 93.00 294 ALA A C 1
ATOM 2200 O O . ALA A 1 294 ? 11.145 22.605 -1.551 1.00 93.00 294 ALA A O 1
ATOM 2201 N N . GLY A 1 295 ? 8.995 22.468 -2.167 1.00 91.31 295 GLY A N 1
ATOM 2202 C CA . GLY A 1 295 ? 9.264 22.121 -3.571 1.00 91.31 295 GLY A CA 1
ATOM 2203 C C . GLY A 1 295 ? 9.776 20.690 -3.789 1.00 91.31 295 GLY A C 1
ATOM 2204 O O . GLY A 1 295 ? 10.379 20.401 -4.820 1.00 91.31 295 GLY A O 1
ATOM 2205 N N . ARG A 1 296 ? 9.562 19.794 -2.818 1.00 91.31 296 ARG A N 1
ATOM 2206 C CA . ARG A 1 296 ? 9.971 18.379 -2.822 1.00 91.31 296 ARG A CA 1
ATOM 2207 C C . ARG A 1 296 ? 8.749 17.486 -3.087 1.00 91.31 296 ARG A C 1
ATOM 2209 O O . ARG A 1 296 ? 8.103 16.993 -2.157 1.00 91.31 296 ARG A O 1
ATOM 2216 N N . TYR A 1 29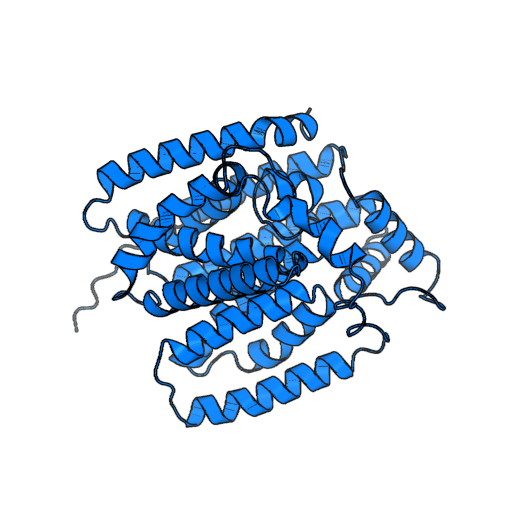7 ? 8.370 17.325 -4.352 1.00 92.31 297 TYR A N 1
ATOM 2217 C CA . TYR A 1 297 ? 7.143 16.633 -4.757 1.00 92.31 297 TYR A CA 1
ATOM 2218 C C . TYR A 1 297 ? 7.276 15.108 -4.782 1.00 92.31 297 TYR A C 1
ATOM 2220 O O . TYR A 1 297 ? 6.263 14.409 -4.766 1.00 92.31 297 TYR A O 1
ATOM 2228 N N . GLU A 1 298 ? 8.489 14.555 -4.740 1.00 90.31 298 GLU A N 1
ATOM 2229 C CA . GLU A 1 298 ? 8.726 13.108 -4.691 1.00 90.31 298 GLU A CA 1
ATOM 2230 C C . GLU A 1 298 ? 8.062 12.445 -3.471 1.00 90.31 298 GLU A C 1
ATOM 2232 O O . GLU A 1 298 ? 7.640 11.286 -3.510 1.00 90.31 298 GLU A O 1
ATOM 2237 N N . PHE A 1 299 ? 7.872 13.217 -2.399 1.00 92.56 299 PHE A N 1
ATOM 2238 C CA . PHE A 1 299 ? 7.185 12.798 -1.182 1.00 92.56 299 PHE A CA 1
ATOM 2239 C C . PHE A 1 299 ? 5.671 12.636 -1.353 1.00 92.56 299 PHE A C 1
ATOM 2241 O O . PHE A 1 299 ? 5.035 11.987 -0.521 1.00 92.56 299 PHE A O 1
ATOM 2248 N N . ALA A 1 300 ? 5.079 13.113 -2.454 1.00 94.44 300 ALA A N 1
ATOM 2249 C CA . ALA A 1 300 ? 3.692 12.810 -2.811 1.00 94.44 300 ALA A CA 1
ATOM 2250 C C . ALA A 1 300 ? 3.449 11.297 -2.984 1.00 94.44 300 ALA A C 1
ATOM 2252 O O . ALA A 1 300 ? 2.321 10.824 -2.828 1.00 94.44 300 ALA A O 1
ATOM 2253 N N . ARG A 1 301 ? 4.512 10.497 -3.164 1.00 93.56 301 ARG A N 1
ATOM 2254 C CA . ARG A 1 301 ? 4.473 9.027 -3.075 1.00 93.56 301 ARG A CA 1
ATOM 2255 C C . ARG A 1 301 ? 4.036 8.488 -1.705 1.00 93.56 301 ARG A C 1
ATOM 2257 O O . ARG A 1 301 ? 3.836 7.283 -1.572 1.00 93.56 301 ARG A O 1
ATOM 2264 N N . PHE A 1 302 ? 3.858 9.334 -0.686 1.00 95.75 302 PHE A N 1
ATOM 2265 C CA . PHE A 1 302 ? 3.293 8.949 0.614 1.00 95.75 302 PHE A CA 1
ATOM 2266 C C . PHE A 1 302 ? 1.779 9.163 0.722 1.00 95.75 302 PHE A C 1
ATOM 2268 O O . PHE A 1 302 ? 1.172 8.693 1.686 1.00 95.75 302 PHE A O 1
ATOM 2275 N N . VAL A 1 303 ? 1.131 9.772 -0.279 1.00 96.94 303 VAL A N 1
ATOM 2276 C CA . VAL A 1 303 ? -0.339 9.850 -0.358 1.00 96.94 303 VAL A CA 1
ATOM 2277 C C . VAL A 1 303 ? -1.004 8.467 -0.219 1.00 96.94 303 VAL A C 1
ATOM 2279 O O . VAL A 1 303 ? -1.948 8.361 0.569 1.00 96.94 303 VAL A O 1
ATOM 2282 N N . PRO A 1 304 ? -0.503 7.375 -0.843 1.00 96.81 304 PRO A N 1
ATOM 2283 C CA . PRO A 1 304 ? -1.047 6.034 -0.638 1.00 96.81 304 PRO A CA 1
ATOM 2284 C C . PRO A 1 304 ? -1.092 5.574 0.818 1.00 96.81 304 PRO A C 1
ATOM 2286 O O . PRO A 1 304 ? -2.017 4.861 1.195 1.00 96.81 304 PRO A O 1
ATOM 2289 N N . VAL A 1 305 ? -0.142 5.996 1.658 1.00 97.69 305 VAL A N 1
ATOM 2290 C CA . VAL A 1 305 ? -0.147 5.665 3.092 1.00 97.69 305 VAL A CA 1
ATOM 2291 C C . VAL A 1 305 ? -1.331 6.333 3.783 1.00 97.69 305 VAL A C 1
ATOM 2293 O O . VAL A 1 305 ? -2.068 5.672 4.514 1.00 97.69 305 VAL A O 1
ATOM 2296 N N . VAL A 1 306 ? -1.544 7.627 3.526 1.00 98.25 306 VAL A N 1
ATOM 2297 C CA . VAL A 1 306 ? -2.657 8.404 4.095 1.00 98.25 306 VAL A CA 1
ATOM 2298 C C . VAL A 1 306 ? -3.997 7.824 3.644 1.00 98.25 306 VAL A C 1
ATOM 2300 O O . VAL A 1 306 ? -4.866 7.536 4.471 1.00 98.25 306 VAL A O 1
ATOM 2303 N N . VAL A 1 307 ? -4.135 7.587 2.339 1.00 98.19 307 VAL A N 1
ATOM 2304 C CA . VAL A 1 307 ? -5.328 6.999 1.718 1.00 98.19 307 VAL A CA 1
ATOM 2305 C C . VAL A 1 307 ? -5.621 5.614 2.297 1.00 98.19 307 VAL A C 1
ATOM 2307 O O . VAL A 1 307 ? -6.755 5.339 2.693 1.00 98.19 307 VAL A O 1
ATOM 2310 N N . LEU A 1 308 ? -4.599 4.770 2.458 1.00 98.25 308 LEU A N 1
ATOM 2311 C CA . LEU A 1 308 ? -4.746 3.448 3.058 1.00 98.25 308 LEU A CA 1
ATOM 2312 C C . LEU A 1 308 ? -5.255 3.526 4.505 1.00 98.25 308 LEU A C 1
ATOM 2314 O O . LEU A 1 308 ? -6.129 2.745 4.882 1.00 98.25 308 LEU A O 1
ATOM 2318 N N . MET A 1 309 ? -4.777 4.473 5.321 1.00 98.50 309 MET A N 1
ATOM 2319 C CA . MET A 1 309 ? -5.297 4.653 6.685 1.00 98.50 309 MET A CA 1
ATOM 2320 C C . MET A 1 309 ? -6.788 5.026 6.678 1.00 98.50 309 MET A C 1
ATOM 2322 O O . MET A 1 309 ? -7.564 4.466 7.461 1.00 98.50 309 MET A O 1
ATOM 2326 N N . CYS A 1 310 ? -7.208 5.915 5.769 1.00 98.56 310 CYS A N 1
ATOM 2327 C CA . CYS A 1 310 ? -8.615 6.271 5.561 1.00 98.56 310 CYS A CA 1
ATOM 2328 C C . CYS A 1 310 ? -9.456 5.050 5.156 1.00 98.56 310 CYS A C 1
ATOM 2330 O O . CYS A 1 310 ? -10.503 4.790 5.757 1.00 98.56 310 CYS A O 1
ATOM 2332 N N . HIS A 1 311 ? -8.991 4.266 4.181 1.00 98.31 311 HIS A N 1
ATOM 2333 C CA . HIS A 1 311 ? -9.675 3.058 3.708 1.00 98.31 311 HIS A CA 1
ATOM 2334 C C . HIS A 1 311 ? -9.821 2.005 4.802 1.00 98.31 311 HIS A C 1
ATOM 2336 O O . HIS A 1 311 ? -10.904 1.451 4.980 1.00 98.31 311 HIS A O 1
ATOM 2342 N N . LEU A 1 312 ? -8.766 1.758 5.577 1.00 97.94 312 LEU A N 1
ATOM 2343 C CA . LEU A 1 312 ? -8.776 0.802 6.684 1.00 97.94 312 LEU A CA 1
ATOM 2344 C C . LEU A 1 312 ? -9.746 1.221 7.796 1.00 97.94 312 LEU A C 1
ATOM 2346 O O . LEU A 1 312 ? -10.491 0.391 8.330 1.00 97.94 312 LEU A O 1
ATOM 2350 N N . ALA A 1 313 ? -9.780 2.513 8.129 1.00 97.75 313 ALA A N 1
ATOM 2351 C CA . ALA A 1 313 ? -10.722 3.042 9.105 1.00 97.75 313 ALA A CA 1
ATOM 2352 C C . ALA A 1 313 ? -12.175 2.919 8.623 1.00 97.75 313 ALA A C 1
ATOM 2354 O O . ALA A 1 313 ? -13.035 2.476 9.393 1.00 97.75 313 ALA A O 1
ATOM 2355 N N . LEU A 1 314 ? -12.435 3.249 7.353 1.00 98.06 314 LEU A N 1
ATOM 2356 C CA . LEU A 1 314 ? -13.751 3.135 6.722 1.00 98.06 314 LEU A CA 1
ATOM 2357 C C . LEU A 1 314 ? -14.229 1.681 6.658 1.00 98.06 314 LEU A C 1
ATOM 2359 O O . LEU A 1 314 ? -15.350 1.372 7.065 1.00 98.06 314 LEU A O 1
ATOM 2363 N N . ALA A 1 315 ? -13.351 0.776 6.221 1.00 97.25 315 ALA A N 1
ATOM 2364 C CA . ALA A 1 315 ? -13.608 -0.656 6.159 1.00 97.25 315 ALA A CA 1
ATOM 2365 C C . ALA A 1 315 ? -14.028 -1.201 7.522 1.00 97.25 315 ALA A C 1
ATOM 2367 O O . ALA A 1 315 ? -15.044 -1.891 7.627 1.00 97.25 315 ALA A O 1
ATOM 2368 N N . ARG A 1 316 ? -13.307 -0.833 8.589 1.00 96.50 316 ARG A N 1
ATOM 2369 C CA . ARG A 1 316 ? -13.685 -1.207 9.953 1.00 96.50 316 ARG A CA 1
ATOM 2370 C C . ARG A 1 316 ? -15.030 -0.610 10.359 1.00 96.50 316 ARG A C 1
ATOM 2372 O O . ARG A 1 316 ? -15.867 -1.344 10.879 1.00 96.50 316 ARG A O 1
ATOM 2379 N N . HIS A 1 317 ? -15.256 0.683 10.116 1.00 96.38 317 HIS A N 1
ATOM 2380 C CA . HIS A 1 317 ? -16.496 1.357 10.510 1.00 96.38 317 HIS A CA 1
ATOM 2381 C C . HIS A 1 317 ? -17.738 0.653 9.941 1.00 96.38 317 HIS A C 1
ATOM 2383 O O . HIS A 1 317 ? -18.692 0.365 10.673 1.00 96.38 317 HIS A O 1
ATOM 2389 N N . LEU A 1 318 ? -17.703 0.326 8.649 1.00 96.31 318 LEU A N 1
ATOM 2390 C CA . LEU A 1 318 ? -18.803 -0.338 7.952 1.00 96.31 318 LEU A CA 1
ATOM 2391 C C . LEU A 1 318 ? -18.915 -1.818 8.337 1.00 96.31 318 LEU A C 1
ATOM 2393 O O . LEU A 1 318 ? -20.009 -2.298 8.644 1.00 96.31 318 LEU A O 1
ATOM 2397 N N . ALA A 1 319 ? -17.792 -2.539 8.399 1.00 94.44 319 ALA A N 1
ATOM 2398 C CA . ALA A 1 319 ? -17.768 -3.952 8.769 1.00 94.44 319 ALA A CA 1
ATOM 2399 C C . ALA A 1 319 ? -18.280 -4.199 10.192 1.00 94.44 319 ALA A C 1
ATOM 2401 O O . ALA A 1 319 ? -18.985 -5.182 10.431 1.00 94.44 319 ALA A O 1
ATOM 2402 N N . GLU A 1 320 ? -17.942 -3.328 11.143 1.00 92.50 320 GLU A N 1
ATOM 2403 C CA . GLU A 1 320 ? -18.380 -3.426 12.538 1.00 92.50 320 GLU A CA 1
ATOM 2404 C C . GLU A 1 320 ? -19.773 -2.830 12.770 1.00 92.50 320 GLU A C 1
ATOM 2406 O O . GLU A 1 320 ? -20.341 -3.043 13.841 1.00 92.50 320 GLU A O 1
ATOM 2411 N N . ARG A 1 321 ? -20.371 -2.194 11.749 1.00 92.81 321 ARG A N 1
ATOM 2412 C CA . ARG A 1 321 ? -21.692 -1.547 11.809 1.00 92.81 321 ARG A CA 1
ATOM 2413 C C . ARG A 1 321 ? -21.765 -0.492 12.915 1.00 92.81 321 ARG A C 1
ATOM 2415 O O . ARG A 1 321 ? -22.672 -0.509 13.747 1.00 92.81 321 ARG A O 1
ATOM 2422 N N . MET A 1 322 ? -20.782 0.404 12.937 1.00 89.88 322 MET A N 1
ATOM 2423 C CA . MET A 1 322 ? -20.711 1.498 13.907 1.00 89.88 322 MET A CA 1
ATOM 2424 C C . MET A 1 322 ? -21.904 2.468 13.779 1.00 89.88 322 MET A C 1
ATOM 2426 O O . MET A 1 322 ? -22.684 2.413 12.830 1.00 89.88 322 MET A O 1
ATOM 2430 N N . THR A 1 323 ? -22.090 3.356 14.758 1.00 90.19 323 THR A N 1
ATOM 2431 C CA . THR A 1 323 ? -23.189 4.335 14.746 1.00 90.19 323 THR A CA 1
ATOM 2432 C C . THR A 1 323 ? -23.205 5.131 13.438 1.00 90.19 323 THR A C 1
ATOM 2434 O O . THR A 1 323 ? -22.175 5.659 13.033 1.00 90.19 323 THR A O 1
ATOM 2437 N N . GLY A 1 324 ? -24.367 5.203 12.780 1.00 91.50 324 GLY A N 1
ATOM 2438 C CA . GLY A 1 324 ? -24.515 5.890 11.491 1.00 91.50 324 GLY A CA 1
ATOM 2439 C C . GLY A 1 324 ? -24.072 5.086 10.260 1.00 91.50 324 GLY A C 1
ATOM 2440 O O . GLY A 1 324 ? -24.099 5.625 9.158 1.00 91.50 324 GLY A O 1
ATOM 2441 N N . TRP A 1 325 ? -23.722 3.797 10.395 1.00 94.00 325 TRP A N 1
ATOM 2442 C CA . TRP A 1 325 ? -23.164 3.016 9.279 1.00 94.00 325 TRP A CA 1
ATOM 2443 C C . TRP A 1 325 ? -24.077 2.888 8.053 1.00 94.00 325 TRP A C 1
ATOM 2445 O O . TRP A 1 325 ? -23.565 2.701 6.960 1.00 94.00 325 TRP A O 1
ATOM 2455 N N . ARG A 1 326 ? -25.410 2.947 8.195 1.00 95.75 326 ARG A N 1
ATOM 2456 C CA . ARG A 1 326 ? -26.347 2.757 7.068 1.00 95.75 326 ARG A CA 1
ATOM 2457 C C . ARG A 1 326 ? -26.253 3.868 6.014 1.00 95.75 326 ARG A C 1
ATOM 2459 O O . ARG A 1 326 ? -25.924 3.541 4.878 1.00 95.75 326 ARG A O 1
ATOM 2466 N N . PRO A 1 327 ? -26.508 5.152 6.345 1.00 95.50 327 PRO A N 1
ATOM 2467 C CA . PRO A 1 327 ? -26.339 6.231 5.373 1.00 95.50 327 PRO A CA 1
ATOM 2468 C C . PRO A 1 327 ? -24.892 6.312 4.879 1.00 95.50 327 PRO A C 1
ATOM 2470 O O . PRO A 1 327 ? -24.653 6.534 3.697 1.00 95.50 327 PRO A O 1
ATOM 2473 N N . TYR A 1 328 ? -23.923 6.035 5.752 1.00 96.56 328 TYR A N 1
ATOM 2474 C CA . TYR A 1 328 ? -22.517 6.047 5.372 1.00 96.56 328 TYR A CA 1
ATOM 2475 C C . TYR A 1 328 ? -22.163 4.938 4.373 1.00 96.56 328 TYR A C 1
ATOM 2477 O O . TYR A 1 328 ? -21.435 5.195 3.424 1.00 96.56 328 TYR A O 1
ATOM 2485 N N . ALA A 1 329 ? -22.739 3.739 4.516 1.00 96.94 329 ALA A N 1
ATOM 2486 C CA . ALA A 1 329 ? -22.583 2.646 3.560 1.00 96.94 329 ALA A CA 1
ATOM 2487 C C . ALA A 1 329 ? -23.126 3.016 2.177 1.00 96.94 329 ALA A C 1
ATOM 2489 O O . ALA A 1 329 ? -22.504 2.662 1.183 1.00 96.94 329 ALA A O 1
ATOM 2490 N N . VAL A 1 330 ? -24.250 3.742 2.108 1.00 97.88 330 VAL A N 1
ATOM 2491 C CA . VAL A 1 330 ? -24.804 4.233 0.835 1.00 97.88 330 VAL A CA 1
ATOM 2492 C C . VAL A 1 330 ? -23.831 5.208 0.177 1.00 97.88 330 VAL A C 1
ATOM 2494 O O . VAL A 1 330 ? -23.466 5.012 -0.978 1.00 97.88 330 VAL A O 1
ATOM 2497 N N . VAL A 1 331 ? -23.341 6.206 0.919 1.00 97.88 331 VAL A N 1
ATOM 2498 C CA . VAL A 1 331 ? -22.363 7.178 0.400 1.00 97.88 331 VAL A CA 1
ATOM 2499 C C . VAL A 1 331 ? -21.070 6.486 -0.041 1.00 97.88 331 VAL A C 1
ATOM 2501 O O . VAL A 1 331 ? -20.553 6.772 -1.116 1.00 97.88 331 VAL A O 1
ATOM 2504 N N . THR A 1 332 ? -20.560 5.534 0.745 1.00 98.06 332 THR A N 1
ATOM 2505 C CA . THR A 1 332 ? -19.373 4.752 0.373 1.00 98.06 332 THR A CA 1
ATOM 2506 C C . THR A 1 332 ? -19.617 3.883 -0.854 1.00 98.06 332 THR A C 1
ATOM 2508 O O . THR A 1 332 ? -18.727 3.785 -1.692 1.00 98.06 332 THR A O 1
ATOM 2511 N N . ALA A 1 333 ? -20.796 3.274 -0.998 1.00 97.94 333 ALA A N 1
ATOM 2512 C CA . ALA A 1 333 ? -21.138 2.494 -2.182 1.00 97.94 333 ALA A CA 1
ATOM 2513 C C . ALA A 1 333 ? -21.174 3.376 -3.437 1.00 97.94 333 ALA A C 1
ATOM 2515 O O . ALA A 1 333 ? -20.575 3.005 -4.442 1.00 97.94 333 ALA A O 1
ATOM 2516 N N . ILE A 1 334 ? -21.782 4.567 -3.357 1.00 98.19 334 ILE A N 1
ATOM 2517 C CA . ILE A 1 334 ? -21.753 5.560 -4.444 1.00 98.19 334 ILE A CA 1
ATOM 2518 C C . ILE A 1 334 ? -20.305 5.940 -4.770 1.00 98.19 334 ILE A C 1
ATOM 2520 O O . ILE A 1 334 ? -19.924 5.921 -5.935 1.00 98.19 334 ILE A O 1
ATOM 2524 N N . GLY A 1 335 ? -19.477 6.207 -3.755 1.00 97.94 335 GLY A N 1
ATOM 2525 C CA . GLY A 1 335 ? -18.054 6.494 -3.941 1.00 97.94 335 GLY A CA 1
ATOM 2526 C C . GLY A 1 335 ? -17.293 5.348 -4.614 1.00 97.94 335 GLY A C 1
ATOM 2527 O O . GLY A 1 335 ? -16.506 5.590 -5.519 1.00 97.94 335 GLY A O 1
ATOM 2528 N N . CYS A 1 336 ? -17.557 4.094 -4.238 1.00 97.75 336 CYS A N 1
ATOM 2529 C CA . CYS A 1 336 ? -16.933 2.930 -4.873 1.00 97.75 336 CYS A CA 1
ATOM 2530 C C . CYS A 1 336 ? -17.341 2.790 -6.341 1.00 97.75 336 CYS A C 1
ATOM 2532 O O . CYS A 1 336 ? -16.492 2.494 -7.174 1.00 97.75 336 CYS A O 1
ATOM 2534 N N . VAL A 1 337 ? -18.620 3.017 -6.661 1.00 97.38 337 VAL A N 1
ATOM 2535 C CA . VAL A 1 337 ? -19.106 3.009 -8.048 1.00 97.38 337 VAL A CA 1
ATOM 2536 C C . VAL A 1 337 ? -18.464 4.144 -8.840 1.00 97.38 337 VAL A C 1
ATOM 2538 O O . VAL A 1 337 ? -17.960 3.896 -9.928 1.00 97.38 337 VAL A O 1
ATOM 2541 N N . ALA A 1 338 ? -18.419 5.360 -8.291 1.00 96.81 338 ALA A N 1
ATOM 2542 C CA . ALA A 1 338 ? -17.799 6.509 -8.944 1.00 96.81 338 ALA A CA 1
ATOM 2543 C C . ALA A 1 338 ? -16.306 6.277 -9.220 1.00 96.81 338 ALA A C 1
ATOM 2545 O O . ALA A 1 338 ? -15.855 6.504 -10.336 1.00 96.81 338 ALA A O 1
ATOM 2546 N N . GLY A 1 339 ? -15.559 5.770 -8.235 1.00 96.12 339 GLY A N 1
ATOM 2547 C CA . GLY A 1 339 ? -14.138 5.462 -8.394 1.00 96.12 339 GLY A CA 1
ATOM 2548 C C . GLY A 1 339 ? -13.878 4.307 -9.363 1.00 96.12 339 GLY A C 1
ATOM 2549 O O . GLY A 1 339 ? -12.958 4.379 -10.172 1.00 96.12 339 GLY A O 1
ATOM 2550 N N . PHE A 1 340 ? -14.726 3.273 -9.356 1.00 94.75 340 PHE A N 1
ATOM 2551 C CA . PHE A 1 340 ? -14.660 2.198 -10.348 1.00 94.75 340 PHE A CA 1
ATOM 2552 C C . PHE A 1 340 ? -14.921 2.723 -11.765 1.00 94.75 340 PHE A C 1
ATOM 2554 O O . PHE A 1 340 ? -14.125 2.469 -12.659 1.00 94.75 340 PHE A O 1
ATOM 2561 N N . VAL A 1 341 ? -15.985 3.510 -11.964 1.00 94.19 341 VAL A N 1
ATOM 2562 C CA . VAL A 1 341 ? -16.310 4.133 -13.259 1.00 94.19 341 VAL A CA 1
ATOM 2563 C C . VAL A 1 341 ? -15.198 5.075 -13.719 1.00 94.19 341 VAL A C 1
ATOM 2565 O O . VAL A 1 341 ? -14.862 5.073 -14.896 1.00 94.19 341 VAL A O 1
ATOM 2568 N N . ALA A 1 342 ? -14.584 5.835 -12.814 1.00 92.44 342 ALA A N 1
ATOM 2569 C CA . ALA A 1 342 ? -13.456 6.702 -13.141 1.00 92.44 342 ALA A CA 1
ATOM 2570 C C . ALA A 1 342 ? -12.192 5.928 -13.548 1.00 92.44 342 ALA A C 1
ATOM 2572 O O . ALA A 1 342 ? -11.397 6.441 -14.329 1.00 92.44 342 ALA A O 1
ATOM 2573 N N . ALA A 1 343 ? -12.016 4.701 -13.049 1.00 90.50 343 ALA A N 1
ATOM 2574 C CA . ALA A 1 343 ? -10.931 3.814 -13.458 1.00 90.50 343 ALA A CA 1
ATOM 2575 C C . ALA A 1 343 ? -11.224 3.070 -14.773 1.00 90.50 343 ALA A C 1
ATOM 2577 O O . ALA A 1 343 ? -10.289 2.589 -15.415 1.00 90.50 343 ALA A O 1
ATOM 2578 N N . MET A 1 344 ? -12.497 2.982 -15.188 1.00 86.31 344 MET A N 1
ATOM 2579 C CA . MET A 1 344 ? -12.907 2.228 -16.375 1.00 86.31 344 MET A CA 1
ATOM 2580 C C . MET A 1 344 ? -12.197 2.658 -17.659 1.00 86.31 344 MET A C 1
ATOM 2582 O O . MET A 1 344 ? -11.818 1.751 -18.377 1.00 86.31 344 MET A O 1
ATOM 2586 N N . PRO A 1 345 ? -11.977 3.946 -17.990 1.00 84.50 345 PRO A N 1
ATOM 2587 C CA . PRO A 1 345 ? -11.286 4.314 -19.226 1.00 84.50 345 PRO A CA 1
ATOM 2588 C C . PRO A 1 345 ? -9.905 3.667 -19.345 1.00 84.50 345 PRO A C 1
ATOM 2590 O O . PRO A 1 345 ? -9.644 2.996 -20.334 1.00 84.50 345 PRO A O 1
ATOM 2593 N N . GLN A 1 346 ? -9.073 3.742 -18.302 1.00 76.94 346 GLN A N 1
ATOM 2594 C CA . GLN A 1 346 ? -7.765 3.078 -18.310 1.00 76.94 346 GLN A CA 1
ATOM 2595 C C . GLN A 1 346 ? -7.878 1.555 -18.208 1.00 76.94 346 GLN A C 1
ATOM 2597 O O . GLN A 1 346 ? -7.063 0.834 -18.777 1.00 76.94 346 GLN A O 1
ATOM 2602 N N . MET A 1 347 ? -8.898 1.033 -17.519 1.00 75.38 347 MET A N 1
ATOM 2603 C CA . MET A 1 347 ? -9.166 -0.405 -17.545 1.00 75.38 347 MET A CA 1
ATOM 2604 C C . MET A 1 347 ? -9.591 -0.862 -18.944 1.00 75.38 347 MET A C 1
ATOM 2606 O O . MET A 1 347 ? -9.208 -1.939 -19.351 1.00 75.38 347 MET A O 1
ATOM 2610 N N . VAL A 1 348 ? -10.362 -0.069 -19.686 1.00 75.31 348 VAL A N 1
ATOM 2611 C CA . VAL A 1 348 ? -10.850 -0.378 -21.036 1.00 75.31 348 VAL A CA 1
ATOM 2612 C C . VAL A 1 348 ? -9.731 -0.237 -22.055 1.00 75.31 348 VAL A C 1
ATOM 2614 O O . VAL A 1 348 ? -9.575 -1.130 -22.870 1.00 75.31 348 VAL A O 1
ATOM 2617 N N . GLU A 1 349 ? -8.895 0.797 -21.961 1.00 69.06 349 GLU A N 1
ATOM 2618 C CA . GLU A 1 349 ? -7.656 0.904 -22.748 1.00 69.06 349 GLU A CA 1
ATOM 2619 C C . GLU A 1 349 ? -6.723 -0.298 -22.521 1.00 69.06 349 GLU A C 1
ATOM 2621 O O . GLU A 1 349 ? -5.955 -0.663 -23.408 1.00 69.06 349 GLU A O 1
ATOM 2626 N N . THR A 1 350 ? -6.818 -0.944 -21.354 1.00 60.75 350 THR A N 1
ATOM 2627 C CA . THR A 1 350 ? -6.078 -2.174 -21.029 1.00 60.75 350 THR A CA 1
ATOM 2628 C C . THR A 1 350 ? -6.883 -3.471 -21.230 1.00 60.75 350 THR A C 1
ATOM 2630 O O . THR A 1 350 ? -6.323 -4.561 -21.087 1.00 60.75 350 THR A O 1
ATOM 2633 N N . LEU A 1 351 ? -8.169 -3.391 -21.599 1.00 55.22 351 LEU A N 1
ATOM 2634 C CA . LEU A 1 351 ? -9.085 -4.513 -21.848 1.00 55.22 351 LEU A CA 1
ATOM 2635 C C . LEU A 1 351 ? -9.453 -4.608 -23.345 1.00 55.22 351 LEU A C 1
ATOM 2637 O O . LEU A 1 351 ? -9.070 -3.749 -24.131 1.00 55.22 351 LEU A O 1
ATOM 2641 N N . PRO A 1 352 ? -10.108 -5.704 -23.781 1.00 49.38 352 PRO A N 1
ATOM 2642 C CA . PRO A 1 352 ? -10.251 -6.007 -25.191 1.00 49.38 352 PRO A CA 1
ATOM 2643 C C . PRO A 1 352 ? -10.980 -5.048 -26.115 1.00 49.38 352 PRO A C 1
ATOM 2645 O O . PRO A 1 352 ? -12.079 -4.593 -25.732 1.00 49.38 352 PRO A O 1
#

Organism: NCBI:txid2575442

Sequence (352 aa):
MVWGFARAGRPGWFVLAAGAVLGWGVLVAFRHAWLADWDLHVATLRAMLDEPPAGGWTPTPYVLGLAMLARISGAGPETVLGVAGLLNVLLLLVALRAFGRELGARDSVAALAAVFTVVLWGVSGFGATGFPGLTSLSFSFAFPSTPALALMVLTWTVFVRFRETGRGLVGLVLLPPMILLVHPFAAVATLLGVVGILVARRWEWRRLVLIVPAGVGAIALALAWPYPDVTGVLGDSPEFSEVHAPLLEDPHLRYGLALLGVPALLYGVRRRLGRELLIIAALGTGVVGVAAWAGRYEFARFVPVVVLMCHLALARHLAERMTGWRPYAVVTAIGCVAGFVAAMPQMVETLP